Protein AF-A0A2G9TF01-F1 (afdb_monomer)

Sequence (224 aa):
MKLVFNVEVKKAPGRLEHVAKEGDLLYPGSVIARLIDQKDGEKYRPKPFLESFPEWTELPDNEHVIPETKRHGRCFDMCMNVLKGSIPPGADFSMDDLVEELFCYLESTTLPFALFKQALNPMVNRLPEKYCTKIKEIAEVDSMGNFALIKSILDDYFGSLSHTEWEMAKAVCNTVYQICERFENGLLSNTGYVLNSLLDEYKQCERFFEGRVYDDAVALLNEE

Solvent-accessible surface area (backbone atoms only — not comparable to full-atom values): 13739 Å² total; per-residue (Å²): 134,99,73,91,78,85,83,83,73,81,96,63,81,55,48,82,42,78,68,51,59,92,89,62,89,82,55,94,89,60,68,54,55,47,75,41,81,50,92,64,58,72,83,73,56,81,76,82,84,83,74,76,60,63,85,75,68,54,70,60,89,64,70,74,75,72,52,67,58,58,52,48,49,51,52,53,49,49,57,50,31,47,69,71,70,55,69,70,88,89,60,93,73,57,66,67,59,53,51,52,53,48,50,57,50,50,70,38,83,59,47,64,59,50,47,46,54,63,44,40,64,79,33,48,84,74,46,62,65,82,57,30,53,54,49,50,63,52,64,71,55,94,52,63,69,42,29,46,54,49,42,53,54,50,50,55,52,55,72,73,46,53,79,76,53,37,57,56,50,42,72,59,40,43,68,45,49,53,51,20,62,37,32,48,76,32,58,66,40,36,44,50,51,52,52,48,53,54,51,48,53,46,49,62,60,49,59,58,53,61,96,52,59,66,70,63,36,55,53,53,67,74,74,112

Mean predicted aligned error: 10.66 Å

InterPro domains:
  IPR013537 Acetyl-CoA carboxylase, central domain [PF08326] (46-223)
  IPR049076 Acetyl-CoA carboxylase [PTHR45728] (1-223)

Foldseek 3Di:
DPDDDDDDDDPADFDKAADDDPPDDDDVPDDGIDGPDRPCVVVPDDDDDPDDDPVVVCPPPVPPDPDLQVQLVVLLVVLLCVLVVNDPPPDPDDPVVSVVSNVVSLPDLCNLLSQLVVLCVQQLVVDDPVLSVVLVVLSVDSDLCSLVVNLVSLVVVLVPDDPVVNVVNCVSCVSNNVSSQQSVVHSVSVVVVSVVVSVVSNCVVCVLVPPDDPVVSVVVVVVD

Organism: Teladorsagia circumcincta (NCBI:txid45464)

Radius of gyration: 29.71 Å; Cα contacts (8 Å, |Δ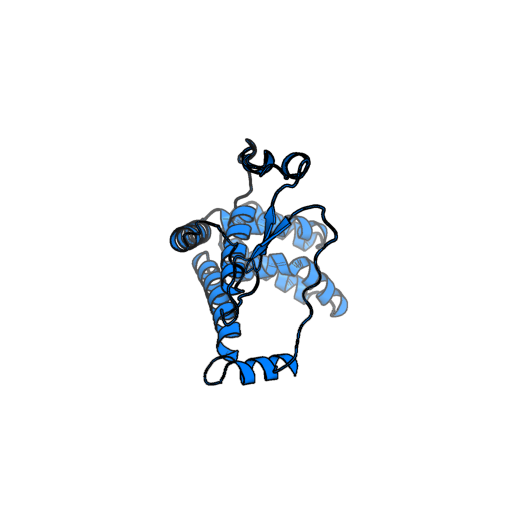i|>4): 111; chains: 1; bounding box: 69×42×78 Å

Nearest PDB structures (foldseek):
  5i6e-assembly1_A  TM=8.477E-01  e=9.835E-05  Saccharomyces cerevisiae S288C
  5csk-assembly1_A  TM=8.932E-01  e=1.990E-03  Saccharomyces cerevisiae S288C
  1k05-assembly2_B  TM=2.276E-01  e=7.360E-01  Homo sapiens
  1k05-assembly1_A  TM=2.057E-01  e=9.993E-01  Homo sapiens

Secondary structure (DSSP, 8-state):
-------PPP---SEEEE-SPTTPPPPTT---EEEE--TTGGGGPPPP--SPPHHHHS--GGGTT--HHHHHHHHHHHHHHHHTT---TT----HHHHHHHHHHHHT-SSHHHHHHHHHHHHHHTTS-HHHHHHHHHHHTS--THHHHHHHHHHHHHHHTS-HHHHHHHHHHHHHHHHHHHHHTT-HHHHHHHHHHHHHHHHHHHHTTTTTS-HHHHHHHHTT-

pLDDT: mean 84.18, std 9.71, range [47.66, 95.5]

Structure (mmCIF, N/CA/C/O backbone):
data_AF-A0A2G9TF01-F1
#
_entry.id   AF-A0A2G9TF01-F1
#
loop_
_atom_site.group_PDB
_atom_site.id
_atom_site.type_symbol
_atom_site.label_atom_id
_atom_site.label_alt_id
_atom_site.label_comp_id
_atom_site.label_asym_id
_atom_site.label_entity_id
_atom_site.label_seq_id
_atom_site.pdbx_PDB_ins_code
_atom_site.Cartn_x
_atom_site.Cartn_y
_atom_site.Cartn_z
_atom_site.occupancy
_atom_site.B_iso_or_equiv
_atom_site.auth_seq_id
_atom_site.auth_comp_id
_atom_site.auth_asym_id
_atom_site.auth_atom_id
_atom_site.pdbx_PDB_model_num
ATOM 1 N N . MET A 1 1 ? 8.348 0.184 -42.306 1.00 59.28 1 MET A N 1
ATOM 2 C CA . MET A 1 1 ? 8.148 1.302 -43.257 1.00 59.28 1 MET A CA 1
ATOM 3 C C . MET A 1 1 ? 9.287 1.299 -44.270 1.00 59.28 1 MET A C 1
ATOM 5 O O . MET A 1 1 ? 10.423 1.155 -43.846 1.00 59.28 1 MET A O 1
ATOM 9 N N . LYS A 1 2 ? 9.012 1.415 -45.576 1.00 85.19 2 LYS A N 1
ATOM 10 C CA . LYS A 1 2 ? 10.037 1.501 -46.640 1.00 85.19 2 LYS A CA 1
ATOM 11 C C . LYS A 1 2 ? 10.156 2.949 -47.127 1.00 85.19 2 LYS A C 1
ATOM 13 O O . LYS A 1 2 ? 9.800 3.257 -48.258 1.00 85.19 2 LYS A O 1
ATOM 18 N N . LEU A 1 3 ? 10.540 3.841 -46.221 1.00 88.88 3 LEU A N 1
ATOM 19 C CA . LEU A 1 3 ? 10.628 5.280 -46.464 1.00 88.88 3 LEU A CA 1
ATOM 20 C C . LEU A 1 3 ? 12.080 5.730 -46.330 1.00 88.88 3 LEU A C 1
ATOM 22 O O . LEU A 1 3 ? 12.842 5.151 -45.557 1.00 88.88 3 LEU A O 1
ATOM 26 N N . VAL A 1 4 ? 12.444 6.763 -47.084 1.00 86.94 4 VAL A N 1
ATOM 27 C CA . VAL A 1 4 ? 13.750 7.412 -46.968 1.00 86.94 4 VAL A CA 1
ATOM 28 C C . VAL A 1 4 ? 13.655 8.475 -45.879 1.00 86.94 4 VAL A C 1
ATOM 30 O O . VAL A 1 4 ? 12.782 9.339 -45.936 1.00 86.94 4 VAL A O 1
ATOM 33 N N . PHE A 1 5 ? 14.549 8.405 -44.896 1.00 85.38 5 PHE A N 1
ATOM 34 C CA . PHE A 1 5 ? 14.673 9.406 -43.841 1.00 85.38 5 PHE A CA 1
ATOM 35 C C . PHE A 1 5 ? 15.921 10.249 -44.083 1.00 85.38 5 PHE A C 1
ATOM 37 O O . PHE A 1 5 ? 17.025 9.717 -44.192 1.00 85.38 5 PHE A O 1
ATOM 44 N N . ASN A 1 6 ? 15.747 11.567 -44.134 1.00 85.06 6 ASN A N 1
ATOM 45 C CA . ASN A 1 6 ? 16.869 12.493 -44.188 1.00 85.06 6 ASN A CA 1
ATOM 46 C C . ASN A 1 6 ? 17.394 12.713 -42.767 1.00 85.06 6 ASN A C 1
ATOM 48 O O . ASN A 1 6 ? 16.663 13.185 -41.899 1.00 85.06 6 ASN A O 1
ATOM 52 N N . VAL A 1 7 ? 18.658 12.368 -42.528 1.00 82.25 7 VAL A N 1
ATOM 53 C CA . VAL A 1 7 ? 19.318 12.617 -41.242 1.00 82.25 7 VAL A CA 1
ATOM 54 C C . VAL A 1 7 ? 19.822 14.057 -41.230 1.00 82.25 7 VAL A C 1
ATOM 56 O O . VAL A 1 7 ? 20.787 14.396 -41.915 1.00 82.25 7 VAL A O 1
ATOM 59 N N . GLU A 1 8 ? 19.161 14.919 -40.462 1.00 80.81 8 GLU A N 1
ATOM 60 C CA . GLU A 1 8 ? 19.600 16.300 -40.280 1.00 80.81 8 GLU A CA 1
ATOM 61 C C . GLU A 1 8 ? 20.783 16.371 -39.311 1.00 80.81 8 GLU A C 1
ATOM 63 O O . GLU A 1 8 ? 20.740 15.870 -38.187 1.00 80.81 8 GLU A O 1
ATOM 68 N N . VAL A 1 9 ? 21.854 17.035 -39.738 1.00 75.00 9 VAL A N 1
ATOM 69 C CA . VAL A 1 9 ? 23.024 17.287 -38.896 1.00 75.00 9 VAL A CA 1
ATOM 70 C C . VAL A 1 9 ? 22.869 18.667 -38.265 1.00 75.00 9 VAL A C 1
ATOM 72 O O . VAL A 1 9 ? 22.694 19.665 -38.970 1.00 75.00 9 VAL A O 1
ATOM 75 N N . LYS A 1 10 ? 22.966 18.759 -36.931 1.00 70.75 10 LYS A N 1
ATOM 76 C CA . LYS A 1 10 ? 23.102 20.062 -36.260 1.00 70.75 10 LYS A CA 1
ATOM 77 C C . LYS A 1 10 ? 24.337 20.756 -36.832 1.00 70.75 10 LYS A C 1
ATOM 79 O O . LYS A 1 10 ? 25.417 20.176 -36.806 1.00 70.75 10 LYS A O 1
ATOM 84 N N . LYS A 1 11 ? 24.176 21.976 -37.358 1.00 64.38 11 LYS A N 1
ATOM 85 C CA . LYS A 1 11 ? 25.259 22.756 -37.979 1.00 64.38 11 LYS A CA 1
ATOM 86 C C . LYS A 1 11 ? 26.380 23.006 -36.964 1.00 64.38 11 LYS A C 1
ATOM 88 O O . LYS A 1 11 ? 26.342 23.980 -36.221 1.00 64.38 11 LYS A O 1
ATOM 93 N N . ALA A 1 12 ? 27.360 22.113 -36.939 1.00 68.94 12 ALA A N 1
ATOM 94 C CA . ALA A 1 12 ? 28.550 22.194 -36.113 1.00 68.94 12 ALA A CA 1
ATOM 95 C C . ALA A 1 12 ? 29.779 22.162 -37.035 1.00 68.94 12 ALA A C 1
ATOM 97 O O . ALA A 1 12 ? 29.803 21.368 -37.979 1.00 68.94 12 ALA A O 1
ATOM 98 N N . PRO A 1 13 ? 30.783 23.026 -36.810 1.00 72.12 13 PRO A N 1
ATOM 99 C CA . PRO A 1 13 ? 32.005 23.013 -37.605 1.00 72.12 13 PRO A CA 1
ATOM 100 C C . PRO A 1 13 ? 32.771 21.705 -37.363 1.00 72.12 13 PRO A C 1
ATOM 102 O O . PRO A 1 13 ? 32.871 21.251 -36.225 1.00 72.12 13 PRO A O 1
ATOM 105 N N . GLY A 1 14 ? 33.310 21.095 -38.418 1.00 75.88 14 GLY A N 1
ATOM 106 C CA . GLY A 1 14 ? 34.120 19.878 -38.319 1.00 75.88 14 GLY A CA 1
ATOM 107 C C . GLY A 1 14 ? 34.099 19.043 -39.598 1.00 75.88 14 GLY A C 1
ATOM 108 O O . GLY A 1 14 ? 33.298 19.289 -40.502 1.00 75.88 14 GLY A O 1
ATOM 109 N N . ARG A 1 15 ? 34.989 18.050 -39.672 1.00 82.19 15 ARG A N 1
ATOM 110 C CA . ARG A 1 15 ? 35.013 17.050 -40.747 1.00 82.19 15 ARG A CA 1
ATOM 111 C C . ARG A 1 15 ? 34.208 15.828 -40.323 1.00 82.19 15 ARG A C 1
ATOM 113 O O . ARG A 1 15 ? 34.388 15.338 -39.215 1.00 82.19 15 ARG A O 1
ATOM 120 N N . LEU A 1 16 ? 33.347 15.316 -41.194 1.00 84.62 16 LEU A N 1
ATOM 121 C CA . LEU A 1 16 ? 32.564 14.116 -40.909 1.00 84.62 16 LEU A CA 1
ATOM 122 C C . LEU A 1 16 ? 33.395 12.847 -41.182 1.00 84.62 16 LEU A C 1
ATOM 124 O O . LEU A 1 16 ? 33.970 12.701 -42.259 1.00 84.62 16 LEU A O 1
ATOM 128 N N . GLU A 1 17 ? 33.458 11.939 -40.213 1.00 88.00 17 GLU A N 1
ATOM 129 C CA . GLU A 1 17 ? 34.004 10.586 -40.335 1.00 88.00 17 GLU A CA 1
ATOM 130 C C . GLU A 1 17 ? 32.866 9.577 -40.202 1.00 88.00 17 GLU A C 1
ATOM 132 O O . GLU A 1 17 ? 32.168 9.536 -39.189 1.00 88.00 17 GLU A O 1
ATOM 137 N N . HIS A 1 18 ? 32.667 8.764 -41.234 1.00 86.12 18 HIS A N 1
ATOM 138 C CA . HIS A 1 18 ? 31.636 7.734 -41.232 1.00 86.12 18 HIS A CA 1
ATOM 139 C C . HIS A 1 18 ? 32.052 6.569 -40.330 1.00 86.12 18 HIS A C 1
ATOM 141 O O . HIS A 1 18 ? 33.144 6.024 -40.480 1.00 86.12 18 HIS A O 1
ATOM 147 N N . VAL A 1 19 ? 31.169 6.197 -39.401 1.00 88.00 19 VAL A N 1
ATOM 148 C CA . VAL A 1 19 ? 31.385 5.098 -38.446 1.00 88.00 19 VAL A CA 1
ATOM 149 C C . VAL A 1 19 ? 30.543 3.883 -38.835 1.00 88.00 19 VAL A C 1
ATOM 151 O O . VAL A 1 19 ? 31.050 2.764 -38.825 1.00 88.00 19 VAL A O 1
ATOM 154 N N . ALA A 1 20 ? 29.286 4.101 -39.225 1.00 89.31 20 ALA A N 1
ATOM 155 C CA . ALA A 1 20 ? 28.425 3.067 -39.791 1.00 89.31 20 ALA A CA 1
ATOM 156 C C . ALA A 1 20 ? 28.666 2.934 -41.302 1.00 89.31 20 ALA A C 1
ATOM 158 O O . ALA A 1 20 ? 28.839 3.942 -41.998 1.00 89.31 20 ALA A O 1
ATOM 159 N N . LYS A 1 21 ? 28.662 1.698 -41.813 1.00 89.19 21 LYS A N 1
ATOM 160 C CA . LYS A 1 21 ? 28.797 1.423 -43.246 1.00 89.19 21 LYS A CA 1
ATOM 161 C C . LYS A 1 21 ? 27.430 1.363 -43.915 1.00 89.19 21 LYS A C 1
ATOM 163 O O . LYS A 1 21 ? 26.404 1.095 -43.294 1.00 89.19 21 LYS A O 1
ATOM 168 N N . GLU A 1 22 ? 27.424 1.610 -45.218 1.00 89.06 22 GLU A N 1
ATOM 169 C CA . GLU A 1 22 ? 26.224 1.445 -46.031 1.00 89.06 22 GLU A CA 1
ATOM 170 C C . GLU A 1 22 ? 25.758 -0.017 -45.985 1.00 89.06 22 GLU A C 1
ATOM 172 O O . GLU A 1 22 ? 26.539 -0.935 -46.228 1.00 89.06 22 GLU A O 1
ATOM 177 N N . GLY A 1 23 ? 24.481 -0.227 -45.662 1.00 87.44 23 GLY A N 1
ATOM 178 C CA . GLY A 1 23 ? 23.897 -1.559 -45.487 1.00 87.44 23 GLY A CA 1
ATOM 179 C C . GLY A 1 23 ? 23.907 -2.085 -44.048 1.00 87.44 23 GLY A C 1
ATOM 180 O O . GLY A 1 23 ? 23.252 -3.096 -43.795 1.00 87.44 23 GLY A O 1
ATOM 181 N N . ASP A 1 24 ? 24.566 -1.401 -43.106 1.00 89.25 24 ASP A N 1
ATOM 182 C CA . ASP A 1 24 ? 24.509 -1.771 -41.690 1.00 89.25 24 ASP A CA 1
ATOM 183 C C . ASP A 1 24 ? 23.117 -1.505 -41.093 1.00 89.25 24 ASP A C 1
ATOM 185 O O . ASP A 1 24 ? 22.434 -0.527 -41.417 1.00 89.25 24 ASP A O 1
ATOM 189 N N . LEU A 1 25 ? 22.702 -2.378 -40.173 1.00 89.81 25 LEU A N 1
ATOM 190 C CA . LEU A 1 25 ? 21.489 -2.184 -39.384 1.00 89.81 25 LEU A CA 1
ATOM 191 C C . LEU A 1 25 ? 21.715 -1.074 -38.349 1.00 89.81 25 LEU A C 1
ATOM 193 O O . LEU A 1 25 ? 22.669 -1.122 -37.573 1.00 89.81 25 LEU A O 1
ATOM 197 N N . LEU A 1 26 ? 20.813 -0.093 -38.316 1.00 89.94 26 LEU A N 1
ATOM 198 C CA . LEU A 1 26 ? 20.847 1.013 -37.359 1.00 89.94 26 LEU A CA 1
ATOM 199 C C . LEU A 1 26 ? 19.842 0.776 -36.228 1.00 89.94 26 LEU A C 1
ATOM 201 O O . LEU A 1 26 ? 18.663 0.529 -36.480 1.00 89.94 26 LEU A O 1
ATOM 205 N N . TYR A 1 27 ? 20.301 0.915 -34.984 1.00 90.75 27 TYR A N 1
ATOM 206 C CA . TYR A 1 27 ? 19.465 0.881 -33.779 1.00 90.75 27 TYR A CA 1
ATOM 207 C C . TYR A 1 27 ? 19.246 2.295 -33.219 1.00 90.75 27 TYR A C 1
ATOM 209 O O . TYR A 1 27 ? 20.083 3.175 -33.455 1.00 90.75 27 TYR A O 1
ATOM 217 N N . PRO A 1 28 ? 18.182 2.538 -32.432 1.00 90.69 28 PRO A N 1
ATOM 218 C CA . PRO A 1 28 ? 18.015 3.795 -31.705 1.00 90.69 28 PRO A CA 1
ATOM 219 C C . PRO A 1 28 ? 19.278 4.150 -30.900 1.00 90.69 28 PRO A C 1
ATOM 221 O O . PRO A 1 28 ? 19.790 3.326 -30.150 1.00 90.69 28 PRO A O 1
ATOM 224 N N . GLY A 1 29 ? 19.813 5.360 -31.095 1.00 87.75 29 GLY A N 1
ATOM 225 C CA . GLY A 1 29 ? 21.057 5.814 -30.452 1.00 87.75 29 GLY A CA 1
ATOM 226 C C . GLY A 1 29 ? 22.359 5.398 -31.152 1.00 87.75 29 GLY A C 1
ATOM 227 O O . GLY A 1 29 ? 23.437 5.771 -30.691 1.00 87.75 29 GLY A O 1
ATOM 228 N N . SER A 1 30 ? 22.291 4.672 -32.274 1.00 89.38 30 SER A N 1
ATOM 229 C CA . SER A 1 30 ? 23.484 4.31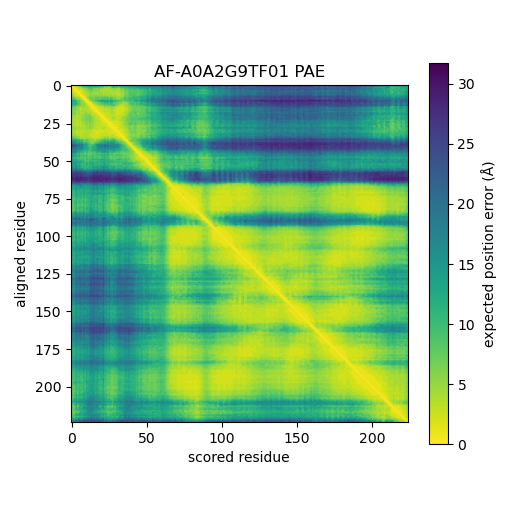5 -33.055 1.00 89.38 30 SER A CA 1
ATOM 230 C C . SER A 1 30 ? 24.170 5.550 -33.637 1.00 89.38 30 SER A C 1
ATOM 232 O O . SER A 1 30 ? 23.526 6.454 -34.173 1.00 89.38 30 SER A O 1
ATOM 234 N N . VAL A 1 31 ? 25.501 5.567 -33.580 1.00 88.94 31 VAL A N 1
ATOM 235 C CA . VAL A 1 31 ? 26.320 6.653 -34.128 1.00 88.94 31 VAL A CA 1
ATOM 236 C C . VAL A 1 31 ? 26.645 6.356 -35.592 1.00 88.94 31 VAL A C 1
ATOM 238 O O . VAL A 1 31 ? 27.450 5.478 -35.884 1.00 88.94 31 VAL A O 1
ATOM 241 N N . ILE A 1 32 ? 26.033 7.104 -36.515 1.00 89.31 32 ILE A N 1
ATOM 242 C CA . ILE A 1 32 ? 26.230 6.935 -37.969 1.00 89.31 32 ILE A CA 1
ATOM 243 C C . ILE A 1 32 ? 27.586 7.498 -38.408 1.00 89.31 32 ILE A C 1
ATOM 245 O O . ILE A 1 32 ? 28.316 6.894 -39.194 1.00 89.31 32 ILE A O 1
ATOM 249 N N . ALA A 1 33 ? 27.935 8.669 -37.886 1.00 87.06 33 ALA A N 1
ATOM 250 C CA . ALA A 1 33 ? 29.171 9.361 -38.192 1.00 87.06 33 ALA A CA 1
ATOM 251 C C . ALA A 1 33 ? 29.592 10.231 -37.006 1.00 87.06 33 ALA A C 1
ATOM 253 O O . ALA A 1 33 ? 28.759 10.659 -36.202 1.00 87.06 33 ALA A O 1
ATOM 254 N N . ARG A 1 34 ? 30.891 10.500 -36.902 1.00 86.12 34 ARG A N 1
ATOM 255 C CA . ARG A 1 34 ? 31.492 11.364 -35.888 1.00 86.12 34 ARG A CA 1
ATOM 256 C C . ARG A 1 34 ? 32.035 12.625 -36.554 1.00 86.12 34 ARG A C 1
ATOM 258 O O . ARG A 1 34 ? 32.537 12.575 -37.670 1.00 86.12 34 ARG A O 1
ATOM 265 N N . LEU A 1 35 ? 31.945 13.763 -35.875 1.00 84.81 35 LEU A N 1
ATOM 266 C CA . LEU A 1 35 ? 32.616 14.992 -36.301 1.00 84.81 35 LEU A CA 1
ATOM 267 C C . LEU A 1 35 ? 34.016 15.053 -35.677 1.00 84.81 35 LEU A C 1
ATOM 269 O O . LEU A 1 35 ? 34.156 14.930 -34.462 1.00 84.81 35 LEU A O 1
ATOM 273 N N . ILE A 1 36 ? 35.034 15.247 -36.511 1.00 79.69 36 ILE A N 1
ATOM 274 C CA . ILE A 1 36 ? 36.448 15.422 -36.149 1.00 79.69 36 ILE A CA 1
ATOM 275 C C . ILE A 1 36 ? 36.833 16.904 -36.331 1.00 79.69 36 ILE A C 1
ATOM 277 O O . ILE A 1 36 ? 36.157 17.644 -37.050 1.00 79.69 36 ILE A O 1
ATOM 281 N N . ASP A 1 37 ? 37.915 17.339 -35.678 1.00 71.19 37 ASP A N 1
ATOM 282 C CA . ASP A 1 37 ? 38.520 18.681 -35.782 1.00 71.19 37 ASP A CA 1
ATOM 283 C C . ASP A 1 37 ? 37.691 19.824 -35.171 1.00 71.19 37 ASP A C 1
ATOM 285 O O . ASP A 1 37 ? 37.767 20.985 -35.585 1.00 71.19 37 ASP A O 1
ATOM 289 N N . GLN A 1 38 ? 36.918 19.521 -34.128 1.00 69.25 38 GLN A N 1
ATOM 290 C CA . GLN A 1 38 ? 36.218 20.534 -33.340 1.00 69.25 38 GLN A CA 1
ATOM 291 C C . GLN A 1 38 ? 37.189 21.264 -32.403 1.00 69.25 38 GLN A C 1
ATOM 293 O O . GLN A 1 38 ? 37.449 20.813 -31.291 1.00 69.25 38 GLN A O 1
ATOM 298 N N . LYS A 1 39 ? 37.694 22.429 -32.831 1.00 63.09 39 LYS A N 1
ATOM 299 C CA . LYS A 1 39 ? 38.645 23.254 -32.053 1.00 63.09 39 LYS A CA 1
ATOM 300 C C . LYS A 1 39 ? 38.118 23.734 -30.687 1.00 63.09 39 LYS A C 1
ATOM 302 O O . LYS A 1 39 ? 38.924 24.054 -29.823 1.00 63.09 39 LYS A O 1
ATOM 307 N N . ASP A 1 40 ? 36.799 23.755 -30.481 1.00 61.91 40 ASP A N 1
ATOM 308 C CA . ASP A 1 40 ? 36.154 24.216 -29.238 1.00 61.91 40 ASP A CA 1
ATOM 309 C C . ASP A 1 40 ? 35.206 23.177 -28.597 1.00 61.91 40 ASP A C 1
ATOM 311 O O . ASP A 1 40 ? 34.498 23.493 -27.641 1.00 61.91 40 ASP A O 1
ATOM 315 N N . GLY A 1 41 ? 35.181 21.930 -29.088 1.00 59.75 41 GLY A N 1
ATOM 316 C CA . GLY A 1 41 ? 34.194 20.922 -28.666 1.00 59.75 41 GLY A CA 1
ATOM 317 C C . GLY A 1 41 ? 34.324 20.474 -27.203 1.00 59.75 41 GLY A C 1
ATOM 318 O O . GLY A 1 41 ? 33.324 20.197 -26.544 1.00 59.75 41 GLY A O 1
ATOM 319 N N . GLU A 1 42 ? 35.544 20.456 -26.659 1.00 60.56 42 GLU A N 1
ATOM 320 C CA . GLU A 1 42 ? 35.793 20.005 -25.282 1.00 60.56 42 GLU A CA 1
ATOM 321 C C . GLU A 1 42 ? 35.397 21.034 -24.215 1.00 60.56 42 GLU A C 1
ATOM 323 O O . GLU A 1 42 ? 35.069 20.648 -23.094 1.00 60.56 42 GLU A O 1
ATOM 328 N N . LYS A 1 43 ? 35.356 22.333 -24.551 1.00 62.16 43 LYS A N 1
ATOM 329 C CA . LYS A 1 43 ? 35.024 23.402 -23.588 1.00 62.16 43 LYS A CA 1
ATOM 330 C C . LYS A 1 43 ? 33.586 23.329 -23.075 1.00 62.16 43 LYS A C 1
ATOM 332 O O . LYS A 1 43 ? 33.312 23.810 -21.981 1.00 62.16 43 LYS A O 1
ATOM 337 N N . TYR A 1 44 ? 32.687 22.732 -23.853 1.00 66.06 44 TYR A N 1
ATOM 338 C CA . TYR A 1 44 ? 31.266 22.609 -23.523 1.00 66.06 44 TYR A CA 1
ATOM 339 C C . TYR A 1 44 ? 30.869 21.194 -23.099 1.00 66.06 44 TYR A C 1
ATOM 341 O O . TYR A 1 44 ? 29.678 20.918 -22.951 1.00 66.06 44 TYR A O 1
ATOM 349 N N . ARG A 1 45 ? 31.832 20.279 -22.911 1.00 73.56 45 ARG A N 1
ATOM 350 C CA . ARG A 1 45 ? 31.502 18.924 -22.475 1.00 73.56 45 ARG A CA 1
ATOM 351 C C . ARG A 1 45 ? 31.008 18.978 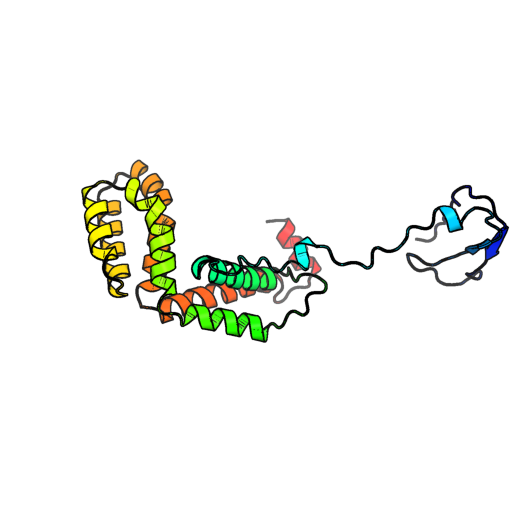-21.024 1.00 73.56 45 ARG A C 1
ATOM 353 O O . ARG A 1 45 ? 31.778 19.384 -20.149 1.00 73.56 45 ARG A O 1
ATOM 360 N N . PRO A 1 46 ? 29.757 18.573 -20.744 1.00 82.38 46 PRO A N 1
ATOM 361 C CA . PRO A 1 46 ? 29.278 18.517 -19.374 1.00 82.38 46 PRO A CA 1
ATOM 362 C C . PRO A 1 46 ? 30.142 17.527 -18.588 1.00 82.38 46 PRO A C 1
ATOM 364 O O . PRO A 1 46 ? 30.460 16.437 -19.074 1.00 82.38 46 PRO A O 1
ATOM 367 N N . LYS A 1 47 ? 30.552 17.925 -17.383 1.00 85.94 47 LYS A N 1
ATOM 368 C CA . LYS A 1 47 ? 31.233 17.026 -16.451 1.00 85.94 47 LYS A CA 1
ATOM 369 C C . LYS A 1 47 ? 30.173 16.146 -15.782 1.00 85.94 47 LYS A C 1
ATOM 371 O O . LYS A 1 47 ? 29.155 16.695 -15.358 1.00 85.94 47 LYS A O 1
ATOM 376 N N . PRO A 1 48 ? 30.370 14.819 -15.703 1.00 86.19 48 PRO A N 1
ATOM 377 C CA . PRO A 1 48 ? 29.444 13.964 -14.978 1.00 86.19 48 PRO A CA 1
ATOM 378 C C . PRO A 1 48 ? 29.460 14.355 -13.499 1.00 86.19 48 PRO A C 1
ATOM 380 O O . PRO A 1 48 ? 30.527 14.571 -12.924 1.00 86.19 48 PRO A O 1
ATOM 383 N N . PHE A 1 49 ? 28.277 14.459 -12.901 1.00 88.75 49 PHE A N 1
ATOM 384 C CA . PHE A 1 49 ? 28.147 14.555 -11.456 1.00 88.75 49 PHE A CA 1
ATOM 385 C C . PHE A 1 49 ? 28.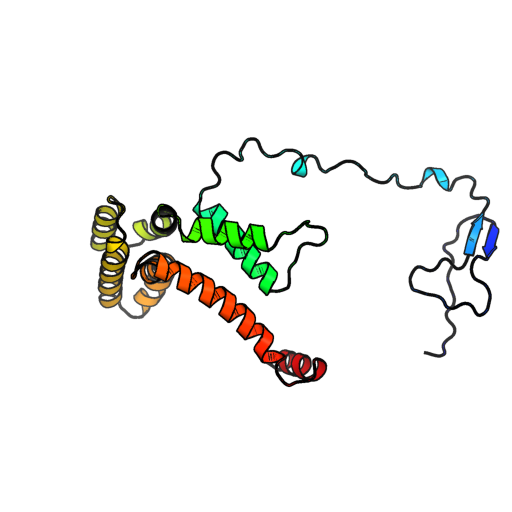386 13.157 -10.883 1.00 88.75 49 PHE A C 1
ATOM 387 O O . PHE A 1 49 ? 27.658 12.224 -11.214 1.00 88.75 49 PHE A O 1
ATOM 394 N N . LEU A 1 50 ? 29.471 13.007 -10.125 1.00 89.00 50 LEU A N 1
ATOM 395 C CA . LEU A 1 50 ? 29.900 11.734 -9.532 1.00 89.00 50 LEU A CA 1
ATOM 396 C C . LEU A 1 50 ? 29.751 11.725 -8.008 1.00 89.00 50 LEU A C 1
ATOM 398 O O . LEU A 1 50 ? 30.043 10.718 -7.372 1.00 89.00 50 LEU A O 1
ATOM 402 N N . GLU A 1 51 ? 29.361 12.855 -7.428 1.00 87.50 51 GLU A N 1
ATOM 403 C CA . GLU A 1 51 ? 29.117 12.977 -5.999 1.00 87.50 51 GLU A CA 1
ATOM 404 C C . GLU A 1 51 ? 27.708 12.463 -5.680 1.00 87.50 51 GLU A C 1
ATOM 406 O O . GLU A 1 51 ? 26.836 12.403 -6.549 1.00 87.50 51 GLU A O 1
ATOM 411 N N . SER A 1 52 ? 27.482 12.065 -4.432 1.00 82.12 52 SER A N 1
ATOM 412 C CA . SER A 1 52 ? 26.135 11.783 -3.943 1.00 82.12 52 SER A CA 1
ATOM 413 C C . SER A 1 52 ? 25.443 13.087 -3.574 1.00 82.12 52 SER A C 1
ATOM 415 O O . SER A 1 52 ? 26.089 14.059 -3.179 1.00 82.12 52 SER A O 1
ATOM 417 N N . PHE A 1 53 ? 24.116 13.102 -3.657 1.00 84.44 53 PHE A N 1
ATOM 418 C CA . PHE A 1 53 ? 23.343 14.189 -3.073 1.00 84.44 53 PHE A CA 1
ATOM 419 C C . PHE A 1 53 ? 23.576 14.210 -1.550 1.00 84.44 53 PHE A C 1
ATOM 421 O O . PHE A 1 53 ? 23.448 13.157 -0.908 1.00 84.44 53 PHE A O 1
ATOM 428 N N . PRO A 1 54 ? 23.958 15.358 -0.955 1.00 81.88 54 PRO A N 1
ATOM 429 C CA . PRO A 1 54 ? 24.187 15.453 0.486 1.00 81.88 54 PRO A CA 1
ATOM 430 C C . PRO A 1 54 ? 22.941 15.042 1.281 1.00 81.88 54 PRO A C 1
ATOM 432 O O . PRO A 1 54 ? 23.068 14.330 2.271 1.00 81.88 54 PRO A O 1
ATOM 435 N N . GLU A 1 55 ? 21.740 15.326 0.768 1.00 78.31 55 GLU A N 1
ATOM 436 C CA . GLU A 1 55 ? 20.452 14.938 1.357 1.00 78.31 55 GLU A CA 1
ATOM 437 C C . GLU A 1 55 ? 20.236 13.415 1.456 1.00 78.31 55 GLU A C 1
ATOM 439 O O . GLU A 1 55 ? 19.318 12.972 2.143 1.00 78.31 55 GLU A O 1
ATOM 444 N N . TRP A 1 56 ? 21.026 12.610 0.736 1.00 70.88 56 TRP A N 1
ATOM 445 C CA . TRP A 1 56 ? 20.949 11.140 0.740 1.00 70.88 56 TRP A CA 1
ATOM 446 C C . TRP A 1 56 ? 22.087 10.484 1.526 1.00 70.88 56 TRP A C 1
ATOM 448 O O . TRP A 1 56 ? 22.036 9.288 1.798 1.00 70.88 56 TRP A O 1
ATOM 458 N N . THR A 1 57 ? 23.128 11.252 1.851 1.00 66.12 57 THR A N 1
ATOM 459 C CA . THR A 1 57 ? 24.316 10.767 2.575 1.00 66.12 57 THR A CA 1
ATOM 460 C C . THR A 1 57 ? 24.287 11.212 4.032 1.00 66.12 57 THR A C 1
ATOM 462 O O . THR A 1 57 ? 24.788 10.510 4.909 1.00 66.12 57 THR A O 1
ATOM 465 N N . GLU A 1 58 ? 23.659 12.356 4.300 1.00 60.25 58 GLU A N 1
ATOM 466 C CA . GLU A 1 58 ? 23.190 12.721 5.626 1.00 60.25 58 GLU A CA 1
ATOM 467 C C . GLU A 1 58 ? 22.074 11.742 6.004 1.00 60.25 58 GLU A C 1
ATOM 469 O O . GLU A 1 58 ? 20.893 12.000 5.785 1.00 60.25 58 GLU A O 1
ATOM 474 N N . LEU A 1 59 ? 22.453 10.588 6.566 1.00 56.66 59 LEU A N 1
ATOM 475 C CA . LEU A 1 59 ? 21.590 9.885 7.508 1.00 56.66 59 LEU A CA 1
ATOM 476 C C . LEU A 1 59 ? 21.169 10.959 8.504 1.00 56.66 59 LEU A C 1
ATOM 478 O O . LEU A 1 59 ? 22.040 11.492 9.199 1.00 56.66 59 LEU A O 1
ATOM 482 N N . PRO A 1 60 ? 19.897 11.380 8.535 1.00 55.09 60 PRO A N 1
ATOM 483 C CA . PRO A 1 60 ? 19.519 12.363 9.515 1.00 55.09 60 PRO A CA 1
ATOM 484 C C . PRO A 1 60 ? 19.820 11.719 10.868 1.00 55.09 60 PRO A C 1
ATOM 486 O O . PRO A 1 60 ? 19.195 10.725 11.226 1.00 55.09 60 PRO A O 1
ATOM 489 N N . ASP A 1 61 ? 20.717 12.318 11.652 1.00 47.66 61 ASP A N 1
ATOM 490 C CA . ASP A 1 61 ? 20.940 11.989 13.071 1.00 47.66 61 ASP A CA 1
ATOM 491 C C . ASP A 1 61 ? 19.623 12.065 13.901 1.00 47.66 61 ASP A C 1
ATOM 493 O O . ASP A 1 61 ? 19.576 11.723 15.081 1.00 47.66 61 ASP A O 1
ATOM 497 N N . ASN A 1 62 ? 18.512 12.467 13.264 1.00 48.09 62 ASN A N 1
ATOM 498 C CA . ASN A 1 62 ? 17.118 12.345 13.691 1.00 48.09 62 ASN A CA 1
ATOM 499 C C . ASN A 1 62 ? 16.436 10.995 13.351 1.00 48.09 62 ASN A C 1
ATOM 501 O O . ASN A 1 62 ? 15.209 10.901 13.427 1.00 48.09 62 ASN A O 1
ATOM 505 N N . GLU A 1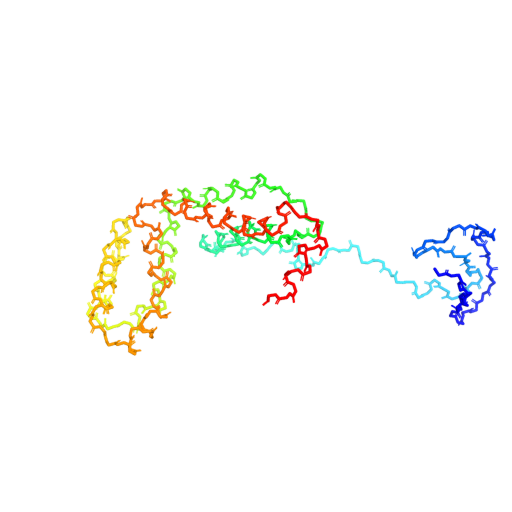 63 ? 17.162 9.925 13.008 1.00 49.62 63 GLU A N 1
ATOM 506 C CA . GLU A 1 63 ? 16.599 8.557 13.011 1.00 49.62 63 GLU A CA 1
ATOM 507 C C . GLU A 1 63 ? 16.087 8.133 14.400 1.00 49.62 63 GLU A C 1
ATOM 509 O O . GLU A 1 63 ? 15.261 7.217 14.536 1.00 49.62 63 GLU A O 1
ATOM 514 N N . HIS A 1 64 ? 16.484 8.870 15.438 1.00 51.53 64 HIS A N 1
ATOM 515 C CA . HIS A 1 64 ? 15.810 8.849 16.718 1.00 51.53 64 HIS A CA 1
ATOM 516 C C . HIS A 1 64 ? 14.385 9.425 16.602 1.00 51.53 64 HIS A C 1
ATOM 518 O O . HIS A 1 64 ? 14.146 10.630 16.596 1.00 51.53 64 HIS A O 1
ATOM 524 N N . VAL A 1 65 ? 13.435 8.484 16.636 1.00 61.88 65 VAL A N 1
ATOM 525 C CA . VAL A 1 65 ? 11.991 8.627 16.892 1.00 61.88 65 VAL A CA 1
ATOM 526 C C . VAL A 1 65 ? 11.094 8.840 15.662 1.00 61.88 65 VAL A C 1
ATOM 528 O O . VAL A 1 65 ? 10.133 9.606 15.697 1.00 61.88 65 VAL A O 1
ATOM 531 N N . ILE A 1 66 ? 11.298 8.077 14.581 1.00 71.19 66 ILE A N 1
ATOM 532 C CA . ILE A 1 66 ? 10.150 7.744 13.714 1.00 71.19 66 ILE A CA 1
ATOM 533 C C . ILE A 1 66 ? 9.246 6.791 14.516 1.00 71.19 66 ILE A C 1
ATOM 535 O O . ILE A 1 66 ? 9.723 5.718 14.889 1.00 71.19 66 ILE A O 1
ATOM 539 N N . PRO A 1 67 ? 7.972 7.142 14.790 1.00 82.06 67 PRO A N 1
ATOM 540 C CA . PRO A 1 67 ? 7.063 6.269 15.524 1.00 82.06 67 PRO A CA 1
ATOM 541 C C . PRO A 1 67 ? 6.907 4.914 14.834 1.00 82.06 67 PRO A C 1
ATOM 543 O O . PRO A 1 67 ? 6.840 4.854 13.604 1.00 82.06 67 PRO A O 1
ATOM 546 N N . GLU A 1 68 ? 6.778 3.851 15.626 1.00 86.25 68 GLU A N 1
ATOM 547 C CA . GLU A 1 68 ? 6.552 2.478 15.151 1.00 86.25 68 GLU A CA 1
ATOM 548 C C . GLU A 1 68 ? 5.399 2.407 14.133 1.00 86.25 68 GLU A C 1
ATOM 550 O O . GLU A 1 68 ? 5.520 1.765 13.095 1.00 86.25 68 GLU A O 1
ATOM 555 N N . THR A 1 69 ? 4.335 3.189 14.344 1.00 87.56 69 THR A N 1
ATOM 556 C CA . THR A 1 69 ? 3.190 3.281 13.425 1.00 87.56 69 THR A CA 1
ATOM 557 C C . THR A 1 69 ? 3.557 3.774 12.027 1.00 87.56 69 THR A C 1
ATOM 559 O O . THR A 1 69 ? 3.025 3.275 11.036 1.00 87.56 69 THR A O 1
ATOM 562 N N . LYS A 1 70 ? 4.477 4.743 11.922 1.00 89.06 70 LYS A N 1
ATOM 563 C CA . LYS A 1 70 ? 4.953 5.260 10.633 1.00 89.06 70 LYS A CA 1
ATOM 564 C C . LYS A 1 70 ? 5.896 4.276 9.954 1.00 89.06 70 LYS A C 1
ATOM 566 O O . LYS A 1 70 ? 5.881 4.205 8.730 1.00 89.06 70 LYS A O 1
ATOM 571 N N . ARG A 1 71 ? 6.711 3.547 10.723 1.00 88.38 71 ARG A N 1
ATOM 572 C CA . ARG A 1 71 ? 7.608 2.520 10.174 1.00 88.38 71 ARG A CA 1
ATOM 573 C C . ARG A 1 71 ? 6.810 1.350 9.603 1.00 88.38 71 ARG A C 1
ATOM 575 O O . ARG A 1 71 ? 6.959 1.054 8.424 1.00 88.38 71 ARG A O 1
ATOM 582 N N . HIS A 1 72 ? 5.862 0.819 10.378 1.00 90.69 72 HIS A N 1
ATOM 583 C CA . HIS A 1 72 ? 4.905 -0.183 9.905 1.00 90.69 72 HIS A CA 1
ATOM 584 C C . HIS A 1 72 ? 4.143 0.298 8.661 1.00 90.69 72 HIS A C 1
ATOM 586 O O . HIS A 1 72 ? 4.049 -0.434 7.682 1.00 90.69 72 HIS A O 1
ATOM 592 N N . GLY A 1 73 ? 3.641 1.542 8.667 1.00 90.62 73 GLY A N 1
ATOM 593 C CA . GLY A 1 73 ? 2.950 2.119 7.509 1.00 90.62 73 GLY A CA 1
ATOM 594 C C . GLY A 1 73 ? 3.817 2.133 6.248 1.00 90.62 73 GLY A C 1
ATOM 595 O O . GLY A 1 73 ? 3.382 1.650 5.213 1.00 90.62 73 GLY A O 1
ATOM 596 N N . ARG A 1 74 ? 5.071 2.594 6.350 1.00 90.25 74 ARG A N 1
ATOM 597 C CA . ARG A 1 74 ? 6.019 2.587 5.221 1.00 90.25 74 ARG A CA 1
ATOM 598 C C . ARG A 1 74 ? 6.322 1.180 4.714 1.00 90.25 74 ARG A C 1
ATOM 600 O O . ARG A 1 74 ? 6.358 0.986 3.506 1.00 90.25 74 ARG A O 1
ATOM 607 N N . CYS A 1 75 ? 6.544 0.230 5.621 1.00 91.06 75 CYS A N 1
ATOM 608 C CA . CYS A 1 75 ? 6.804 -1.166 5.273 1.00 91.06 75 CYS A CA 1
ATOM 609 C C . CYS A 1 75 ? 5.608 -1.765 4.512 1.00 91.06 75 CYS A C 1
ATOM 611 O O . CYS A 1 75 ? 5.765 -2.267 3.401 1.00 91.06 75 CYS A O 1
ATOM 613 N N . PHE A 1 76 ? 4.390 -1.602 5.041 1.00 92.69 76 PHE A N 1
ATOM 614 C CA . PHE A 1 76 ? 3.168 -2.064 4.381 1.00 92.69 76 PHE A CA 1
ATOM 615 C C . PHE A 1 76 ? 2.929 -1.381 3.024 1.00 92.69 76 PHE A C 1
ATOM 617 O O . PHE A 1 76 ? 2.605 -2.055 2.046 1.00 92.69 76 PHE A O 1
ATOM 624 N N . ASP A 1 77 ? 3.132 -0.063 2.939 1.00 91.81 77 ASP A N 1
ATOM 625 C CA . ASP A 1 77 ? 3.018 0.686 1.684 1.00 91.81 77 ASP A CA 1
ATOM 626 C C . ASP A 1 77 ? 4.033 0.189 0.648 1.00 91.81 77 ASP A C 1
ATOM 628 O O . ASP A 1 77 ? 3.709 0.085 -0.533 1.00 91.81 77 ASP A O 1
ATOM 632 N N . MET A 1 78 ? 5.248 -0.167 1.076 1.00 89.62 78 MET A N 1
ATOM 633 C CA . MET A 1 78 ? 6.265 -0.734 0.195 1.00 89.62 78 MET A CA 1
ATOM 634 C C . MET A 1 78 ? 5.836 -2.103 -0.347 1.00 89.62 78 MET A C 1
ATOM 636 O O . MET A 1 78 ? 5.899 -2.311 -1.558 1.00 89.62 78 MET A O 1
ATOM 640 N N . CYS A 1 79 ? 5.317 -2.994 0.505 1.00 91.56 79 CYS A N 1
ATOM 641 C CA . CYS A 1 79 ? 4.735 -4.271 0.070 1.00 91.56 79 CYS A CA 1
ATOM 642 C C . CYS A 1 79 ? 3.620 -4.057 -0.965 1.00 91.56 79 CYS A C 1
ATOM 644 O O . CYS A 1 79 ? 3.578 -4.724 -1.998 1.00 91.56 79 CYS A O 1
ATOM 646 N N . MET A 1 80 ? 2.738 -3.087 -0.719 1.00 92.88 80 MET A N 1
ATOM 647 C CA . MET A 1 80 ? 1.639 -2.755 -1.623 1.00 92.88 80 MET A CA 1
ATOM 648 C C . MET A 1 80 ? 2.136 -2.176 -2.957 1.00 92.88 80 MET A C 1
ATOM 650 O O . MET A 1 80 ? 1.626 -2.526 -4.017 1.00 92.88 80 MET A O 1
ATOM 654 N N . ASN A 1 81 ? 3.150 -1.310 -2.928 1.00 90.94 81 ASN A N 1
ATOM 655 C CA . ASN A 1 81 ? 3.744 -0.729 -4.132 1.00 90.94 81 ASN A CA 1
ATOM 656 C C . ASN A 1 81 ? 4.396 -1.796 -5.012 1.00 90.94 81 ASN A C 1
ATOM 658 O O . ASN A 1 81 ? 4.229 -1.759 -6.231 1.00 90.94 81 ASN A O 1
ATOM 662 N N . VAL A 1 82 ? 5.070 -2.771 -4.398 1.00 90.12 82 VAL A N 1
ATOM 663 C CA . VAL A 1 82 ? 5.628 -3.931 -5.102 1.00 90.12 82 VAL A CA 1
ATOM 664 C C . VAL A 1 82 ? 4.524 -4.706 -5.819 1.00 90.12 82 VAL A C 1
ATOM 666 O O . VAL A 1 82 ? 4.652 -4.971 -7.013 1.00 90.12 82 VAL A O 1
ATOM 669 N N . LEU A 1 83 ? 3.416 -5.007 -5.133 1.00 90.69 83 LEU A N 1
ATOM 670 C CA . LEU A 1 83 ? 2.273 -5.707 -5.733 1.00 90.69 83 LEU A CA 1
ATOM 671 C C . LEU A 1 83 ? 1.610 -4.904 -6.861 1.00 90.69 83 LEU A C 1
ATOM 673 O O . LEU A 1 83 ? 1.147 -5.480 -7.840 1.00 90.69 83 LEU A O 1
ATOM 677 N N . LYS A 1 84 ? 1.641 -3.572 -6.772 1.00 89.69 84 LYS A N 1
ATOM 678 C CA . LYS A 1 84 ? 1.184 -2.651 -7.825 1.00 89.69 84 LYS A CA 1
ATOM 679 C C . LYS A 1 84 ? 2.185 -2.471 -8.974 1.00 89.69 84 LYS A C 1
ATOM 681 O O . LYS A 1 84 ? 1.962 -1.642 -9.853 1.00 89.69 84 LYS A O 1
ATOM 686 N N . GLY A 1 85 ? 3.302 -3.201 -8.971 1.00 86.12 85 GLY A N 1
ATOM 687 C CA . GLY A 1 85 ? 4.324 -3.147 -10.021 1.00 86.12 85 GLY A CA 1
ATOM 688 C C . GLY A 1 85 ? 5.286 -1.958 -9.920 1.00 86.12 85 GLY A C 1
ATOM 689 O O . GLY A 1 85 ? 6.049 -1.703 -10.850 1.00 86.12 85 GLY A O 1
ATOM 690 N N . SER A 1 86 ? 5.277 -1.224 -8.805 1.00 86.50 86 SER A N 1
ATOM 691 C CA . SER A 1 86 ? 6.203 -0.118 -8.546 1.00 86.50 86 SER A CA 1
ATOM 692 C C . SER A 1 86 ? 7.418 -0.614 -7.764 1.00 86.50 86 SER A C 1
ATOM 694 O O . SER A 1 86 ? 7.425 -0.610 -6.535 1.00 86.50 86 SER A O 1
ATOM 696 N N . ILE A 1 87 ? 8.467 -1.013 -8.487 1.00 78.75 87 ILE A N 1
ATOM 697 C CA . ILE A 1 87 ? 9.779 -1.328 -7.908 1.00 78.75 87 ILE A CA 1
ATOM 698 C C . ILE A 1 87 ? 10.733 -0.173 -8.244 1.00 78.75 87 ILE A C 1
ATOM 700 O O . ILE A 1 87 ? 10.910 0.128 -9.429 1.00 78.75 87 ILE A O 1
ATOM 704 N N . PRO A 1 88 ? 11.349 0.499 -7.252 1.00 71.06 88 PRO A N 1
ATOM 705 C CA . PRO A 1 88 ? 12.297 1.572 -7.521 1.00 71.06 88 PRO A CA 1
ATOM 706 C C . PRO A 1 88 ? 13.473 1.059 -8.372 1.00 71.06 88 PRO A C 1
ATOM 708 O O . PRO A 1 88 ? 14.146 0.105 -7.969 1.00 71.06 88 PRO A O 1
ATOM 711 N N . PRO A 1 89 ? 13.751 1.656 -9.545 1.00 62.94 89 PRO A N 1
ATOM 712 C CA . PRO A 1 89 ? 14.855 1.216 -10.388 1.00 62.94 89 PRO A CA 1
ATOM 713 C C . PRO A 1 89 ? 16.195 1.453 -9.680 1.00 62.94 89 PRO A C 1
ATOM 715 O O . PRO A 1 89 ? 16.490 2.571 -9.264 1.00 62.94 89 PRO A O 1
ATOM 718 N N . GLY A 1 90 ? 17.016 0.403 -9.574 1.00 60.91 90 GLY A N 1
ATOM 719 C CA . GLY A 1 90 ? 18.354 0.473 -8.974 1.00 60.91 90 GLY A CA 1
ATOM 720 C C . GLY A 1 90 ? 18.407 0.329 -7.450 1.00 60.91 90 GLY A C 1
ATOM 721 O O . GLY A 1 90 ? 19.475 0.527 -6.881 1.00 60.91 90 GLY A O 1
ATOM 722 N N . ALA A 1 91 ? 17.297 -0.012 -6.788 1.00 62.62 91 ALA A N 1
ATOM 723 C CA . ALA A 1 91 ? 17.340 -0.432 -5.391 1.00 62.62 91 ALA A CA 1
ATOM 724 C C . ALA A 1 91 ? 17.863 -1.876 -5.293 1.00 62.62 91 ALA A C 1
ATOM 726 O O . ALA A 1 91 ? 17.307 -2.772 -5.932 1.00 62.62 91 ALA A O 1
ATOM 727 N N . ASP A 1 92 ? 18.887 -2.106 -4.465 1.00 65.00 92 ASP A N 1
ATOM 728 C CA . ASP A 1 92 ? 19.245 -3.440 -3.962 1.00 65.00 92 ASP A CA 1
ATOM 729 C C . ASP A 1 92 ? 18.138 -3.887 -2.997 1.00 65.00 92 ASP A C 1
ATOM 731 O O . ASP A 1 92 ? 18.238 -3.769 -1.778 1.00 65.00 92 ASP A O 1
ATOM 735 N N . PHE A 1 93 ? 17.000 -4.275 -3.567 1.00 70.75 93 PHE A N 1
ATOM 736 C CA . PHE A 1 93 ? 15.786 -4.565 -2.824 1.00 70.75 93 PHE A CA 1
ATOM 737 C C . PHE A 1 93 ? 15.709 -6.059 -2.511 1.00 70.75 93 PHE A C 1
ATOM 739 O O . PHE A 1 93 ? 15.409 -6.870 -3.390 1.00 70.75 93 PHE A O 1
ATOM 746 N N . SER A 1 94 ? 15.983 -6.420 -1.257 1.00 82.50 94 SER A N 1
ATOM 747 C CA . SER A 1 94 ? 15.744 -7.770 -0.743 1.00 82.50 94 SER A CA 1
ATOM 748 C C . SER A 1 94 ? 14.273 -7.908 -0.352 1.00 82.50 94 SER A C 1
ATOM 750 O O . SER A 1 94 ? 13.797 -7.252 0.574 1.00 82.50 94 SER A O 1
ATOM 752 N N . MET A 1 95 ? 13.537 -8.752 -1.079 1.00 86.12 95 MET A N 1
ATOM 753 C CA . MET A 1 95 ? 12.149 -9.087 -0.731 1.00 86.12 95 MET A CA 1
ATOM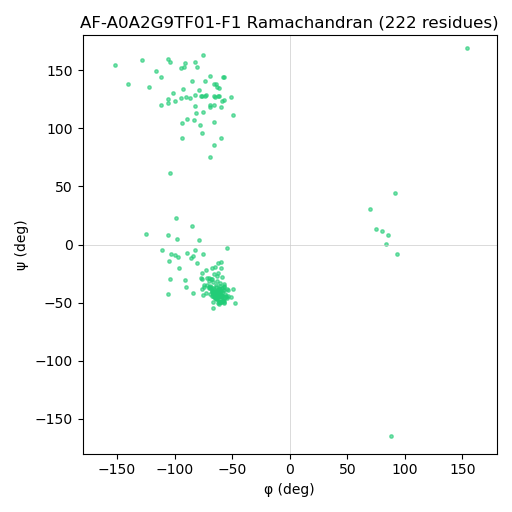 754 C C . MET A 1 95 ? 12.071 -9.817 0.610 1.00 86.12 95 MET A C 1
ATOM 756 O O . MET A 1 95 ? 11.118 -9.609 1.357 1.00 86.12 95 MET A O 1
ATOM 760 N N . ASP A 1 96 ? 13.072 -10.644 0.911 1.00 89.75 96 ASP A N 1
ATOM 761 C CA . ASP A 1 96 ? 13.130 -11.418 2.148 1.00 89.75 96 ASP A CA 1
ATOM 762 C C . ASP A 1 96 ? 13.200 -10.473 3.357 1.00 89.75 96 ASP A C 1
ATOM 764 O O . ASP A 1 96 ? 12.392 -10.594 4.276 1.00 89.75 96 ASP A O 1
ATOM 768 N N . ASP A 1 97 ? 14.054 -9.446 3.290 1.00 89.81 97 ASP A N 1
ATOM 769 C CA . ASP A 1 97 ? 14.211 -8.446 4.353 1.00 89.81 97 ASP A CA 1
ATOM 770 C C . ASP A 1 97 ? 12.910 -7.659 4.583 1.00 89.81 97 ASP A C 1
ATOM 772 O O . ASP A 1 97 ? 12.528 -7.399 5.724 1.00 89.81 97 ASP A O 1
ATOM 776 N N . LEU A 1 98 ? 12.195 -7.303 3.507 1.00 90.12 98 LEU A N 1
ATOM 777 C CA . LEU A 1 98 ? 10.913 -6.597 3.600 1.00 90.12 98 LEU A CA 1
ATOM 778 C C . LEU A 1 98 ? 9.846 -7.452 4.296 1.00 90.12 98 LEU A C 1
ATOM 780 O O . LEU A 1 98 ? 9.077 -6.951 5.119 1.00 90.12 98 LEU A O 1
ATOM 784 N N . VAL A 1 99 ? 9.777 -8.738 3.947 1.00 92.62 99 VAL A N 1
ATOM 785 C CA . VAL A 1 99 ? 8.824 -9.674 4.550 1.00 92.62 99 VAL A CA 1
ATOM 786 C C . VAL A 1 99 ? 9.167 -9.894 6.022 1.00 92.62 99 VAL A C 1
ATOM 788 O O . VAL A 1 99 ? 8.271 -9.827 6.864 1.00 92.62 99 VAL A O 1
ATOM 791 N N . GLU A 1 100 ? 10.443 -10.091 6.353 1.00 94.06 100 GLU A N 1
ATOM 792 C CA . GLU A 1 100 ? 10.896 -10.206 7.743 1.00 94.06 100 GLU A CA 1
ATOM 793 C C . GLU A 1 100 ? 10.559 -8.950 8.558 1.00 94.06 100 GLU A C 1
ATOM 795 O O . GLU A 1 100 ? 10.025 -9.061 9.666 1.00 94.06 100 GLU A O 1
ATOM 800 N N . GLU A 1 101 ? 10.786 -7.755 8.000 1.00 92.06 101 GLU A N 1
ATOM 801 C CA . GLU A 1 101 ? 10.444 -6.490 8.656 1.00 92.06 101 GLU A CA 1
ATOM 802 C C . GLU A 1 101 ? 8.929 -6.373 8.899 1.00 92.06 101 GLU A C 1
ATOM 804 O O . GLU A 1 101 ? 8.494 -5.995 9.992 1.00 92.06 101 GLU A O 1
ATOM 809 N N . LEU A 1 102 ? 8.109 -6.757 7.913 1.00 93.75 102 LEU A N 1
ATOM 810 C CA . LEU A 1 102 ? 6.653 -6.761 8.042 1.00 93.75 102 LEU A CA 1
ATOM 811 C C . LEU A 1 102 ? 6.202 -7.671 9.191 1.00 93.75 102 LEU A C 1
ATOM 813 O O . LEU A 1 102 ? 5.417 -7.240 10.040 1.00 93.75 102 LEU A O 1
ATOM 817 N N . PHE A 1 103 ? 6.698 -8.910 9.246 1.00 94.06 103 PHE A N 1
ATOM 818 C CA . PHE A 1 103 ? 6.336 -9.851 10.310 1.00 94.06 103 PHE A CA 1
ATOM 819 C C . PHE A 1 103 ? 6.803 -9.376 11.690 1.00 94.06 103 PHE A C 1
ATOM 821 O O . PHE A 1 103 ? 6.033 -9.488 12.644 1.00 94.06 103 PHE A O 1
ATOM 828 N N . CYS A 1 104 ? 7.974 -8.736 11.792 1.00 92.94 104 CYS A N 1
ATOM 829 C CA . CYS A 1 104 ? 8.420 -8.118 13.045 1.00 92.94 104 CYS A CA 1
ATOM 830 C C . CYS A 1 104 ? 7.409 -7.085 13.580 1.00 92.94 104 CYS A C 1
ATOM 832 O O . CYS A 1 104 ? 7.157 -7.034 14.785 1.00 92.94 104 CYS A O 1
ATOM 834 N N . TYR A 1 105 ? 6.788 -6.282 12.707 1.00 92.06 105 TYR A N 1
ATOM 835 C CA . TYR A 1 105 ? 5.744 -5.343 13.130 1.00 92.06 105 TYR A CA 1
ATOM 836 C C . TYR A 1 105 ? 4.410 -6.029 13.447 1.00 92.06 105 TYR A C 1
ATOM 838 O O . TYR A 1 105 ? 3.719 -5.610 14.374 1.00 92.06 105 TYR A O 1
ATOM 846 N N . LEU A 1 106 ? 4.032 -7.076 12.709 1.00 90.50 106 LEU A N 1
ATOM 847 C CA . LEU A 1 106 ? 2.779 -7.808 12.947 1.00 90.50 106 LEU A CA 1
ATOM 848 C C . LEU A 1 106 ? 2.787 -8.593 14.267 1.00 90.50 106 LEU A C 1
ATOM 850 O O . LEU A 1 106 ? 1.734 -8.767 14.882 1.00 90.50 106 LEU A O 1
ATOM 854 N N . GLU A 1 107 ? 3.960 -9.037 14.713 1.00 91.25 107 GLU A N 1
ATOM 855 C CA . GLU A 1 107 ? 4.155 -9.718 15.998 1.00 91.25 107 GLU A CA 1
ATOM 856 C C . GLU A 1 107 ? 4.325 -8.745 17.178 1.00 91.25 107 GLU A C 1
ATOM 858 O O . GLU A 1 107 ? 4.270 -9.157 18.341 1.00 91.25 107 GLU A O 1
ATOM 863 N N . SER A 1 108 ? 4.487 -7.447 16.904 1.00 89.62 108 SER A N 1
ATOM 864 C CA . SER A 1 108 ? 4.661 -6.427 17.937 1.00 89.62 108 SER A CA 1
ATOM 865 C C . SER A 1 108 ? 3.410 -6.266 18.803 1.00 89.62 108 SER A C 1
ATOM 867 O O . SER A 1 108 ? 2.301 -6.014 18.326 1.00 89.62 108 SER A O 1
ATOM 869 N N . THR A 1 109 ? 3.598 -6.337 20.122 1.00 87.62 109 THR A N 1
ATOM 870 C CA . THR A 1 109 ? 2.531 -6.118 21.108 1.00 87.62 109 THR A CA 1
ATOM 871 C C . THR A 1 109 ? 2.258 -4.636 21.365 1.00 87.62 109 THR A C 1
ATOM 873 O O . THR A 1 109 ? 1.209 -4.305 21.912 1.00 87.62 109 THR A O 1
ATOM 876 N N . THR A 1 110 ? 3.157 -3.730 20.963 1.00 88.25 110 THR A N 1
ATOM 877 C CA . THR A 1 110 ? 3.020 -2.277 21.175 1.00 88.25 110 THR A CA 1
ATOM 878 C C . THR A 1 110 ? 2.322 -1.574 20.017 1.00 88.25 110 THR A C 1
ATOM 880 O O . THR A 1 110 ? 1.590 -0.601 20.237 1.00 88.25 110 THR A O 1
ATOM 883 N N . LEU A 1 111 ? 2.481 -2.096 18.798 1.00 88.44 111 LEU A N 1
ATOM 884 C CA . LEU A 1 111 ? 1.920 -1.519 17.579 1.00 88.44 111 LEU A CA 1
ATOM 885 C C . LEU A 1 111 ? 0.392 -1.302 17.630 1.00 88.44 111 LEU A C 1
ATOM 887 O O . LEU A 1 111 ? -0.037 -0.205 17.256 1.00 88.44 111 LEU A O 1
ATOM 891 N N . PRO A 1 112 ? -0.449 -2.249 18.103 1.00 89.62 112 PRO A N 1
ATOM 892 C CA . PRO A 1 112 ? -1.902 -2.057 18.126 1.00 89.62 112 PRO A CA 1
ATOM 893 C C . PRO A 1 112 ? -2.309 -0.830 18.940 1.00 89.62 112 PRO A C 1
ATOM 895 O O . PRO A 1 112 ? -3.118 -0.016 18.495 1.00 89.62 112 PRO A O 1
ATOM 898 N N . PHE A 1 113 ? -1.702 -0.659 20.117 1.00 89.81 113 P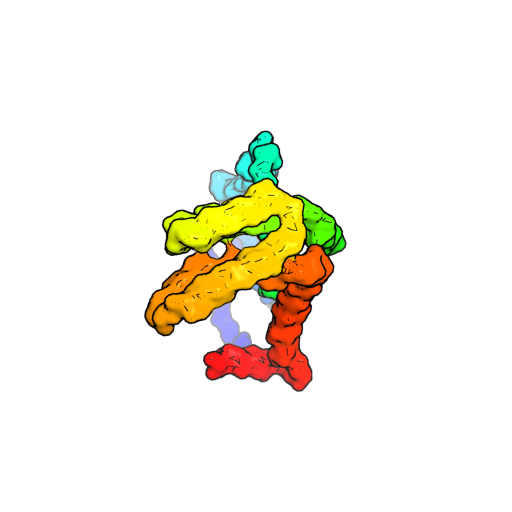HE A N 1
ATOM 899 C CA . PHE A 1 113 ? -1.979 0.464 21.009 1.00 89.81 113 PHE A CA 1
ATOM 900 C C . PHE A 1 113 ? -1.454 1.780 20.437 1.00 89.81 113 PHE A C 1
ATOM 902 O O . PHE A 1 113 ? -2.111 2.814 20.561 1.00 89.81 113 PHE A O 1
ATOM 909 N N . ALA A 1 114 ? -0.300 1.752 19.766 1.00 88.75 114 ALA A N 1
ATOM 910 C CA . ALA A 1 114 ? 0.252 2.925 19.100 1.00 88.75 114 ALA A CA 1
ATOM 911 C C . ALA A 1 114 ? -0.633 3.386 17.925 1.00 88.75 114 ALA A C 1
ATOM 913 O O . ALA A 1 114 ? -0.951 4.576 17.824 1.00 88.75 114 ALA A O 1
ATOM 914 N N . LEU A 1 115 ? -1.092 2.453 17.079 1.00 89.81 115 LEU A N 1
ATOM 915 C CA . LEU A 1 115 ? -2.035 2.723 15.985 1.00 89.81 115 LEU A CA 1
ATOM 916 C C . LEU A 1 115 ? -3.360 3.264 16.522 1.00 89.81 115 LEU A C 1
ATOM 918 O O . LEU A 1 115 ? -3.885 4.258 16.014 1.00 89.81 115 LEU A O 1
ATOM 922 N N . PHE A 1 116 ? -3.865 2.645 17.589 1.00 90.56 116 PHE A N 1
ATOM 923 C CA . PHE A 1 116 ? -5.092 3.064 18.245 1.00 90.56 116 PHE A CA 1
ATOM 924 C C . PHE A 1 116 ? -4.988 4.486 18.798 1.00 90.56 116 PHE A C 1
ATOM 926 O O . PHE A 1 116 ? -5.808 5.329 18.447 1.00 90.56 116 PHE A O 1
ATOM 933 N N . LYS A 1 117 ? -3.946 4.800 19.580 1.00 89.00 117 LYS A N 1
ATOM 934 C CA . LYS A 1 117 ? -3.714 6.148 20.134 1.00 89.00 117 LYS A CA 1
ATOM 935 C C . LYS A 1 117 ? -3.579 7.201 19.029 1.00 89.00 117 LYS A C 1
ATOM 937 O O . LYS A 1 117 ? -4.154 8.285 19.142 1.00 89.00 117 LYS A O 1
ATOM 942 N N . GLN A 1 118 ? -2.885 6.878 17.933 1.00 88.88 118 GLN A N 1
ATOM 943 C CA . GLN A 1 118 ? -2.759 7.778 16.784 1.00 88.88 118 GLN A CA 1
ATOM 944 C C . GLN A 1 118 ? -4.114 8.075 16.121 1.00 88.88 118 GLN A C 1
ATOM 946 O O . GLN A 1 118 ? -4.384 9.231 15.791 1.00 88.88 118 GLN A O 1
ATOM 951 N N . ALA A 1 119 ? -4.963 7.060 15.936 1.00 88.56 119 ALA A N 1
ATOM 952 C CA . ALA A 1 119 ? -6.287 7.222 15.332 1.00 88.56 119 ALA A CA 1
ATOM 953 C C . ALA A 1 119 ? -7.315 7.848 16.289 1.00 88.56 119 ALA A C 1
ATOM 955 O O . ALA A 1 119 ? -8.219 8.561 15.853 1.00 88.56 119 ALA A O 1
ATOM 956 N N . LEU A 1 120 ? -7.159 7.619 17.592 1.00 88.31 120 LEU A N 1
ATOM 957 C CA . LEU A 1 120 ? -8.054 8.101 18.636 1.00 88.31 120 LEU A CA 1
ATOM 958 C C . LEU A 1 120 ? -7.962 9.628 18.808 1.00 88.31 120 LEU A C 1
ATOM 960 O O . LEU A 1 120 ? -8.988 10.303 18.886 1.00 88.31 120 LEU A O 1
ATOM 964 N N . ASN A 1 121 ? -6.749 10.189 18.794 1.00 85.56 121 ASN A N 1
ATOM 965 C CA . ASN A 1 121 ? -6.494 11.625 18.989 1.00 85.56 121 ASN A CA 1
ATOM 966 C C . ASN A 1 121 ? -7.383 12.577 18.152 1.00 85.56 121 ASN A C 1
ATOM 968 O O . ASN A 1 121 ? -7.975 13.490 18.733 1.00 85.56 121 ASN A O 1
ATOM 972 N N . PRO A 1 122 ? -7.527 12.409 16.821 1.00 85.94 122 PRO A N 1
ATOM 973 C CA . PRO A 1 122 ? -8.393 13.276 16.017 1.00 85.94 122 PRO A CA 1
ATOM 974 C C . PRO A 1 122 ? -9.899 13.029 16.227 1.00 85.94 122 PRO A C 1
ATOM 976 O O . PRO A 1 122 ? -10.698 13.926 15.947 1.00 85.94 122 PRO A O 1
ATOM 979 N N . MET A 1 123 ? -10.298 11.844 16.704 1.00 86.62 123 MET A N 1
ATOM 980 C CA . MET A 1 123 ? -11.704 11.452 16.879 1.00 86.62 123 MET A CA 1
ATOM 981 C C . MET A 1 123 ? -12.285 11.946 18.209 1.00 86.62 123 MET A C 1
ATOM 983 O O . MET A 1 123 ? -13.413 12.432 18.262 1.00 86.62 123 MET A O 1
ATOM 987 N N . VAL A 1 124 ? -11.513 11.844 19.290 1.00 81.31 124 VAL A N 1
ATOM 988 C CA . VAL A 1 124 ? -11.988 12.006 20.676 1.00 81.31 124 VAL A CA 1
ATOM 989 C C . VAL A 1 124 ? -12.660 13.349 20.953 1.00 81.31 124 VAL A C 1
ATOM 991 O O . VAL A 1 124 ? -13.647 13.400 21.682 1.00 81.31 124 VAL A O 1
ATOM 994 N N . ASN A 1 125 ? -12.175 14.433 20.349 1.00 81.88 125 ASN A N 1
ATOM 995 C CA . ASN A 1 125 ? -12.742 15.770 20.555 1.00 81.88 125 ASN A CA 1
ATOM 996 C C . ASN A 1 125 ? -13.988 16.048 19.696 1.00 81.88 125 ASN A C 1
ATOM 998 O O . ASN A 1 125 ? -14.588 17.111 19.819 1.00 81.88 125 ASN A O 1
ATOM 1002 N N . ARG A 1 126 ? -14.360 15.124 18.802 1.00 84.06 126 ARG A N 1
ATOM 1003 C CA . ARG A 1 126 ? -15.506 15.252 17.887 1.00 84.06 126 ARG A CA 1
ATOM 1004 C C . ARG A 1 126 ? -16.719 14.434 18.333 1.00 84.06 126 ARG A C 1
ATOM 1006 O O . ARG A 1 126 ? -17.781 14.561 17.733 1.00 84.06 126 ARG A O 1
ATOM 1013 N N . LEU A 1 127 ? -16.561 13.594 19.355 1.00 83.44 127 LEU A N 1
ATOM 1014 C CA . LEU A 1 127 ? -17.629 12.775 19.920 1.00 83.44 127 LEU A CA 1
ATOM 1015 C C . LEU A 1 127 ? -18.335 13.495 21.078 1.00 83.44 127 LEU A C 1
ATOM 1017 O O . LEU A 1 127 ? -17.699 14.282 21.784 1.00 83.44 127 LEU A O 1
ATOM 1021 N N . PRO A 1 128 ? -19.619 13.188 21.340 1.00 85.25 128 PRO A N 1
ATOM 1022 C CA . PRO A 1 128 ? -20.299 13.666 22.536 1.00 85.25 128 PRO A CA 1
ATOM 1023 C C . PRO A 1 128 ? -19.573 13.228 23.814 1.00 85.25 128 PRO A C 1
ATOM 1025 O O . PRO A 1 128 ? -19.072 12.103 23.911 1.00 85.25 128 PRO A O 1
ATOM 1028 N N . GLU A 1 129 ? -19.576 14.100 24.823 1.00 85.00 129 GLU A N 1
ATOM 1029 C CA . GLU A 1 129 ? -18.789 13.951 26.055 1.00 85.00 129 GLU A CA 1
ATOM 1030 C C . GLU A 1 129 ? -19.019 12.603 26.760 1.00 85.00 129 GLU A C 1
ATOM 1032 O O . GLU A 1 129 ? -18.062 11.952 27.168 1.00 85.00 129 GLU A O 1
ATOM 1037 N N . LYS A 1 130 ? -20.269 12.118 26.780 1.00 86.81 130 LYS A N 1
ATOM 1038 C CA . LYS A 1 130 ? -20.667 10.819 27.356 1.00 86.81 130 LYS A CA 1
ATOM 1039 C C . LYS A 1 130 ? -19.885 9.621 26.795 1.00 86.81 130 LYS A C 1
ATOM 1041 O O . LYS A 1 130 ? -19.632 8.669 27.529 1.00 86.81 130 LYS A O 1
ATOM 1046 N N . TYR A 1 131 ? -19.583 9.623 25.497 1.00 85.94 131 TYR A N 1
ATOM 1047 C CA . TYR A 1 131 ? -18.855 8.534 24.835 1.00 85.94 131 TYR A CA 1
ATOM 1048 C C . TYR A 1 131 ? -17.347 8.786 24.879 1.00 85.94 131 TYR A C 1
ATOM 1050 O O . TYR A 1 131 ? -16.566 7.863 25.086 1.00 85.94 131 TYR A O 1
ATOM 1058 N N . CYS A 1 132 ? -16.946 10.053 24.760 1.00 86.25 132 CYS A N 1
ATOM 1059 C CA . CYS A 1 132 ? -15.558 10.491 24.841 1.00 86.25 132 CYS A CA 1
ATOM 1060 C C . CYS A 1 132 ? -14.893 10.109 26.174 1.00 86.25 132 CYS A C 1
ATOM 1062 O O . CYS A 1 132 ? -13.802 9.540 26.162 1.00 86.25 132 CYS A O 1
ATOM 1064 N N . THR A 1 133 ? -15.545 10.364 27.315 1.00 85.56 133 THR A N 1
ATOM 1065 C CA . THR A 1 133 ? -14.995 10.025 28.641 1.00 85.56 133 THR A CA 1
ATOM 1066 C C . THR A 1 133 ? -14.805 8.522 28.808 1.00 85.56 133 THR A C 1
ATOM 1068 O O . THR A 1 133 ? -13.714 8.086 29.159 1.00 85.56 133 THR A O 1
ATOM 1071 N N . LYS A 1 134 ? -15.812 7.723 28.436 1.00 86.62 134 LYS A N 1
ATOM 1072 C CA . LYS A 1 134 ? -15.739 6.255 28.488 1.00 86.62 134 LYS A CA 1
ATOM 1073 C C . LYS A 1 134 ? -14.611 5.684 27.632 1.00 86.62 134 LYS A C 1
ATOM 1075 O O . LYS A 1 134 ? -13.897 4.791 28.074 1.00 86.62 134 LYS A O 1
ATOM 1080 N N . ILE A 1 135 ? -14.445 6.189 26.407 1.00 86.81 135 ILE A N 1
ATOM 1081 C CA . ILE A 1 135 ? -13.378 5.719 25.513 1.00 86.81 135 ILE A CA 1
ATOM 1082 C C . ILE A 1 135 ? -12.005 6.099 26.078 1.00 86.81 135 ILE A C 1
ATOM 1084 O O . ILE A 1 135 ? -11.097 5.275 26.027 1.00 86.81 135 ILE A O 1
ATOM 1088 N N . LYS A 1 136 ? -11.848 7.305 26.646 1.00 86.12 136 LYS A N 1
ATOM 1089 C CA . LYS A 1 136 ? -10.595 7.716 27.300 1.00 86.12 136 LYS A CA 1
ATOM 1090 C C . LYS A 1 136 ? -10.253 6.821 28.488 1.00 86.12 136 LYS A C 1
ATOM 1092 O O . LYS A 1 136 ? -9.137 6.329 28.528 1.00 86.12 136 LYS A O 1
ATOM 1097 N N . GLU A 1 137 ? -11.205 6.577 29.389 1.00 86.94 137 GLU A N 1
ATOM 1098 C CA . GLU A 1 137 ? -11.014 5.723 30.573 1.00 86.94 137 GLU A CA 1
ATOM 1099 C C . GLU A 1 137 ? -10.572 4.306 30.188 1.00 86.94 137 GLU A C 1
ATOM 1101 O O . GLU A 1 137 ? -9.637 3.760 30.768 1.00 86.94 137 GLU A O 1
ATOM 1106 N N . ILE A 1 138 ? -11.201 3.720 29.166 1.00 85.06 138 ILE A N 1
ATOM 1107 C CA . ILE A 1 138 ? -10.826 2.388 28.676 1.00 85.06 138 ILE A CA 1
ATOM 1108 C C . ILE A 1 138 ? -9.448 2.423 27.994 1.00 85.06 138 ILE A C 1
ATOM 1110 O O . ILE A 1 138 ? -8.675 1.480 28.131 1.00 85.06 138 ILE A O 1
ATOM 1114 N N . ALA A 1 139 ? -9.115 3.504 27.285 1.00 83.94 139 ALA A N 1
ATOM 1115 C CA . ALA A 1 139 ? -7.840 3.659 26.588 1.00 83.94 139 ALA A CA 1
ATOM 1116 C C . ALA A 1 139 ? -6.641 3.979 27.506 1.00 83.94 139 ALA A C 1
ATOM 1118 O O . ALA A 1 139 ? -5.510 3.985 27.019 1.00 83.94 139 ALA A O 1
ATOM 1119 N N . GLU A 1 140 ? -6.852 4.257 28.801 1.00 82.12 140 GLU A N 1
ATOM 1120 C CA . GLU A 1 140 ? -5.755 4.487 29.759 1.00 82.12 140 GLU A CA 1
ATOM 1121 C C . GLU A 1 140 ? -4.974 3.209 30.079 1.00 82.12 140 GLU A C 1
ATOM 1123 O O . GLU A 1 140 ? -3.768 3.262 30.326 1.00 82.12 140 GLU A O 1
ATOM 1128 N N . VAL A 1 141 ? -5.648 2.059 30.058 1.00 83.69 141 VAL A N 1
ATOM 1129 C CA . VAL A 1 141 ? -5.022 0.753 30.267 1.00 83.69 141 VAL A CA 1
ATOM 1130 C C . VAL A 1 141 ? -4.801 0.112 28.905 1.00 83.69 141 VAL A C 1
ATOM 1132 O O . VAL A 1 141 ? -5.751 -0.078 28.161 1.00 83.69 141 VAL A O 1
ATOM 1135 N N . ASP A 1 142 ? -3.573 -0.264 28.562 1.00 84.81 142 ASP A N 1
ATOM 1136 C CA . ASP A 1 142 ? -3.314 -0.965 27.301 1.00 84.81 142 ASP A CA 1
ATOM 1137 C C . ASP A 1 142 ? -3.716 -2.451 27.446 1.00 84.81 142 ASP A C 1
ATOM 1139 O O . ASP A 1 142 ? -3.022 -3.249 28.077 1.00 84.81 142 ASP A O 1
ATOM 1143 N N . SER A 1 143 ? -4.877 -2.827 26.897 1.00 85.62 143 SER A N 1
ATOM 1144 C CA . SER A 1 143 ? -5.386 -4.208 26.878 1.00 85.62 143 SER A CA 1
ATOM 1145 C C . SER A 1 143 ? -6.064 -4.537 25.550 1.00 85.62 143 SER A C 1
ATOM 1147 O O . SER A 1 143 ? -6.853 -3.748 25.035 1.00 85.62 143 SER A O 1
ATOM 1149 N N . MET A 1 144 ? -5.818 -5.735 25.007 1.00 85.06 144 MET A N 1
ATOM 1150 C CA . MET A 1 144 ? -6.446 -6.176 23.752 1.00 85.06 144 MET A CA 1
ATOM 1151 C C . MET A 1 144 ? -7.977 -6.290 23.861 1.00 85.06 144 MET A C 1
ATOM 1153 O O . MET A 1 144 ? -8.682 -6.081 22.880 1.00 85.06 144 MET A O 1
ATOM 1157 N N . GLY A 1 145 ? -8.516 -6.545 25.060 1.00 84.31 145 GLY A N 1
ATOM 1158 C CA . GLY A 1 145 ? -9.969 -6.572 25.279 1.00 84.31 145 GLY A CA 1
ATOM 1159 C C . GLY A 1 145 ? -10.643 -5.210 25.070 1.00 84.31 145 GLY A C 1
ATOM 1160 O O . GLY A 1 145 ? -11.845 -5.142 24.811 1.00 84.31 145 GLY A O 1
ATOM 1161 N N . ASN A 1 146 ? -9.873 -4.121 25.118 1.00 87.19 146 ASN A N 1
ATOM 1162 C CA . ASN A 1 146 ? -10.402 -2.771 24.975 1.00 87.19 146 ASN A CA 1
ATOM 1163 C C . ASN A 1 146 ? -10.884 -2.479 23.558 1.00 87.19 146 ASN A C 1
ATOM 1165 O O . ASN A 1 146 ? -11.824 -1.708 23.396 1.00 87.19 146 ASN A O 1
ATOM 1169 N N . PHE A 1 147 ? -10.303 -3.117 22.539 1.00 89.38 147 PHE A N 1
ATOM 1170 C CA . PHE A 1 147 ? -10.742 -2.942 21.155 1.00 89.38 147 PHE A CA 1
ATOM 1171 C C . PHE A 1 147 ? -12.206 -3.358 20.970 1.00 89.38 147 PHE A C 1
ATOM 1173 O O . PHE A 1 147 ? -12.982 -2.599 20.388 1.00 89.38 147 PHE A O 1
ATOM 1180 N N . ALA A 1 148 ? -12.607 -4.496 21.547 1.00 89.25 148 ALA A N 1
ATOM 1181 C CA . ALA A 1 148 ? -13.988 -4.977 21.517 1.00 89.25 148 ALA A CA 1
ATOM 1182 C C . ALA A 1 148 ? -14.939 -4.080 22.333 1.00 89.25 148 ALA A C 1
ATOM 1184 O O . ALA A 1 148 ? -16.040 -3.762 21.884 1.00 89.25 148 ALA A O 1
ATOM 1185 N N . LEU A 1 149 ? -14.504 -3.615 23.511 1.00 88.81 149 LEU A N 1
ATOM 1186 C CA . LEU A 1 149 ? -15.304 -2.709 24.345 1.00 88.81 149 LEU A CA 1
ATOM 1187 C C . LEU A 1 149 ? -15.542 -1.357 23.661 1.00 88.81 149 LEU A C 1
ATOM 1189 O O . LEU A 1 149 ? -16.656 -0.840 23.670 1.00 88.81 149 LEU A O 1
ATOM 1193 N N . ILE A 1 150 ? -14.508 -0.793 23.037 1.00 89.00 150 ILE A N 1
ATOM 1194 C CA . ILE A 1 150 ? -14.595 0.495 22.342 1.00 89.00 150 ILE A CA 1
ATOM 1195 C C . ILE A 1 150 ? -15.447 0.369 21.079 1.00 89.00 150 ILE A C 1
ATOM 1197 O O . ILE A 1 150 ? -16.249 1.263 20.811 1.00 89.00 150 ILE A O 1
ATOM 1201 N N . LYS A 1 151 ? -15.355 -0.755 20.357 1.00 90.12 151 LYS A N 1
ATOM 1202 C CA . LYS A 1 151 ? -16.264 -1.071 19.246 1.00 90.12 151 LYS A CA 1
ATOM 1203 C C . LYS A 1 151 ? -17.724 -1.064 19.703 1.00 90.12 151 LYS A C 1
ATOM 1205 O O . LYS A 1 151 ? -18.518 -0.332 19.126 1.00 90.12 151 LYS A O 1
ATOM 1210 N N . SER A 1 152 ? -18.047 -1.751 20.802 1.00 90.25 152 SER A N 1
ATOM 1211 C CA . SER A 1 152 ? -19.407 -1.761 21.365 1.00 90.25 152 SER A CA 1
ATOM 1212 C C . SER A 1 152 ? -19.905 -0.362 21.745 1.00 90.25 152 SER A C 1
ATOM 1214 O O . SER A 1 152 ? -21.074 -0.053 21.537 1.00 90.25 152 SER A O 1
ATOM 1216 N N . ILE A 1 153 ? -19.034 0.507 22.272 1.00 89.31 153 ILE A N 1
ATOM 1217 C CA . ILE A 1 153 ? -19.392 1.900 22.589 1.00 89.31 153 ILE A CA 1
ATOM 1218 C C . ILE A 1 153 ? -19.674 2.705 21.313 1.00 89.31 153 ILE A C 1
ATOM 1220 O O . ILE A 1 153 ? -20.583 3.538 21.301 1.00 89.31 153 ILE A O 1
ATOM 1224 N N . LEU A 1 154 ? -18.896 2.484 20.249 1.00 89.00 154 LEU A N 1
ATOM 1225 C CA . LEU A 1 154 ? -19.130 3.114 18.950 1.00 89.00 154 LEU A CA 1
ATOM 1226 C C . LEU A 1 154 ? -20.419 2.595 18.304 1.00 89.00 154 LEU A C 1
ATOM 1228 O O . LEU A 1 154 ? -21.172 3.402 17.768 1.00 89.00 154 LEU A O 1
ATOM 1232 N N . ASP A 1 155 ? -20.716 1.300 18.409 1.00 90.12 155 ASP A N 1
ATOM 1233 C CA . ASP A 1 155 ? -21.968 0.709 17.922 1.00 90.12 155 ASP A CA 1
ATOM 1234 C C . ASP A 1 155 ? -23.188 1.301 18.653 1.00 90.12 155 ASP A C 1
ATOM 1236 O O . ASP A 1 155 ? -24.154 1.711 18.005 1.00 90.12 155 ASP A O 1
ATOM 1240 N N . ASP A 1 156 ? -23.116 1.458 19.982 1.00 90.44 156 ASP A N 1
ATOM 1241 C CA . ASP A 1 156 ? -24.143 2.147 20.781 1.00 90.44 156 ASP A CA 1
ATOM 1242 C C . ASP A 1 156 ? -24.319 3.611 20.348 1.00 90.44 156 ASP A C 1
ATOM 1244 O O . ASP A 1 156 ? -25.441 4.123 20.259 1.00 90.44 156 ASP A O 1
ATOM 1248 N N . TYR A 1 157 ? -23.209 4.301 20.066 1.00 88.00 157 TYR A N 1
ATOM 1249 C CA . TYR A 1 157 ? -23.241 5.666 19.554 1.00 88.00 157 TYR A CA 1
ATOM 1250 C C . TYR A 1 157 ? -23.933 5.718 18.190 1.00 88.00 157 TYR A C 1
ATOM 1252 O O . TYR A 1 157 ? -24.888 6.480 18.039 1.00 88.00 157 TYR A O 1
ATOM 1260 N N . PHE A 1 158 ? -23.538 4.872 17.236 1.00 88.25 158 PHE A N 1
ATOM 1261 C CA . PHE A 1 158 ? -24.156 4.806 15.911 1.00 88.25 158 PHE A CA 1
ATOM 1262 C C . PHE A 1 158 ? -25.642 4.444 15.964 1.00 88.25 158 PHE A C 1
ATOM 1264 O O . PHE A 1 158 ? -26.419 5.006 15.194 1.00 88.25 158 PHE A O 1
ATOM 1271 N N . GLY A 1 159 ? -26.052 3.573 16.891 1.00 86.44 159 GLY A N 1
ATOM 1272 C CA . GLY A 1 159 ? -27.457 3.217 17.108 1.00 86.44 159 GLY A CA 1
ATOM 1273 C C . GLY A 1 159 ? -28.318 4.362 17.654 1.00 86.44 159 GLY A C 1
ATOM 1274 O O . GLY A 1 159 ? -29.538 4.337 17.505 1.00 86.44 159 GLY A O 1
ATOM 1275 N N . SER A 1 160 ? -27.700 5.382 18.259 1.00 85.31 160 SER A N 1
ATOM 1276 C CA . SER A 1 160 ? -28.396 6.562 18.790 1.00 85.31 160 SER A CA 1
ATOM 1277 C C . SER A 1 160 ? -28.559 7.714 17.788 1.00 85.31 160 SER A C 1
ATOM 1279 O O . SER A 1 160 ? -29.240 8.690 18.102 1.00 85.31 160 SER A O 1
ATOM 1281 N N . LEU A 1 161 ? -27.947 7.619 16.602 1.00 87.94 161 LEU A N 1
ATOM 1282 C CA . LEU A 1 161 ? -27.893 8.702 15.616 1.00 87.94 161 LEU A CA 1
ATOM 1283 C C . LEU A 1 161 ? -29.008 8.624 14.569 1.00 87.94 161 LEU A C 1
ATOM 1285 O O . LEU A 1 161 ? -29.479 7.549 14.197 1.00 87.94 161 LEU A O 1
ATOM 1289 N N . SER A 1 162 ? -29.384 9.787 14.032 1.00 85.19 162 SER A N 1
ATOM 1290 C CA . SER A 1 162 ? -30.202 9.874 12.819 1.00 85.19 162 SER A CA 1
ATOM 1291 C C . SER A 1 162 ? -29.383 9.556 11.557 1.00 85.19 162 SER A C 1
ATOM 1293 O O . SER A 1 162 ? -28.155 9.609 11.572 1.00 85.19 162 SER A O 1
ATOM 1295 N N . HIS A 1 163 ? -30.043 9.264 10.430 1.00 80.75 163 HIS A N 1
ATOM 1296 C CA . HIS A 1 163 ? -29.359 8.859 9.190 1.00 80.75 163 HIS A CA 1
ATOM 1297 C C . HIS A 1 163 ? -28.336 9.894 8.676 1.00 80.75 163 HIS A C 1
ATOM 1299 O O . HIS A 1 163 ? -27.244 9.526 8.255 1.00 80.75 163 HIS A O 1
ATOM 1305 N N . THR A 1 164 ? -28.645 11.190 8.776 1.00 79.56 164 THR A N 1
ATOM 1306 C CA . THR A 1 164 ? -27.743 12.278 8.356 1.00 79.56 164 THR A CA 1
ATOM 1307 C C . THR A 1 164 ? -26.548 12.455 9.291 1.00 79.56 164 THR A C 1
ATOM 1309 O O . THR A 1 164 ? -25.449 12.785 8.854 1.00 79.56 164 THR A O 1
ATOM 1312 N N . GLU A 1 165 ? -26.742 12.234 10.591 1.00 84.81 165 GLU A N 1
ATOM 1313 C CA . GLU A 1 165 ? -25.661 12.307 11.580 1.00 84.81 165 GLU A CA 1
ATOM 1314 C C . GLU A 1 165 ? -24.780 11.057 11.538 1.00 84.81 165 GLU A C 1
ATOM 1316 O O . GLU A 1 165 ? -23.582 11.139 11.806 1.00 84.81 165 GLU A O 1
ATOM 1321 N N . TRP A 1 166 ? -25.353 9.918 11.144 1.00 86.94 166 TRP A N 1
ATOM 1322 C CA . TRP A 1 166 ? -24.653 8.648 11.018 1.00 86.94 166 TRP A CA 1
ATOM 1323 C C . TRP A 1 166 ? -23.533 8.704 9.977 1.00 86.94 166 TRP A C 1
ATOM 1325 O O . TRP A 1 166 ? -22.425 8.263 10.265 1.00 86.94 166 TRP A O 1
ATOM 1335 N N . GLU A 1 167 ? -23.769 9.292 8.799 1.00 84.75 167 GLU A N 1
ATOM 1336 C CA . GLU A 1 167 ? -22.732 9.403 7.760 1.00 84.75 167 GLU A CA 1
ATOM 1337 C C . GLU A 1 167 ? -21.555 10.277 8.212 1.00 84.75 167 GLU A C 1
ATOM 1339 O O . GLU A 1 167 ? -20.391 9.896 8.051 1.00 84.75 167 GLU A O 1
ATOM 1344 N N . MET A 1 168 ? -21.845 11.419 8.846 1.00 84.88 168 MET A N 1
ATOM 1345 C CA . MET A 1 168 ? -20.816 12.305 9.398 1.00 84.88 168 MET A CA 1
ATOM 1346 C C . MET A 1 168 ? -20.044 11.632 10.538 1.00 84.88 168 MET A C 1
ATOM 1348 O O . MET A 1 168 ? -18.812 11.671 10.565 1.00 84.88 168 MET A O 1
ATOM 1352 N N . ALA A 1 169 ? -20.750 10.977 11.461 1.00 84.44 169 ALA A N 1
ATOM 1353 C CA . ALA A 1 169 ? -20.140 10.238 12.558 1.00 84.44 169 ALA A CA 1
ATOM 1354 C C . ALA A 1 169 ? -19.272 9.084 12.049 1.00 84.44 169 ALA A C 1
ATOM 1356 O O . ALA A 1 169 ? -18.157 8.895 12.541 1.00 84.44 169 ALA A O 1
ATOM 1357 N N . LYS A 1 170 ? -19.742 8.348 11.036 1.00 86.88 170 LYS A N 1
ATOM 1358 C CA . LYS A 1 170 ? -18.992 7.265 10.403 1.00 86.88 170 LYS A CA 1
ATOM 1359 C C . LYS A 1 170 ? -17.715 7.800 9.778 1.00 86.88 170 LYS A C 1
ATOM 1361 O O . LYS A 1 170 ? -16.658 7.267 10.079 1.00 86.88 170 LYS A O 1
ATOM 1366 N N . ALA A 1 171 ? -17.771 8.881 9.002 1.00 86.44 171 ALA A N 1
ATOM 1367 C CA . ALA A 1 171 ? -16.573 9.481 8.410 1.00 86.44 171 ALA A CA 1
ATOM 1368 C C . ALA A 1 171 ? -15.522 9.883 9.465 1.00 86.44 171 ALA A C 1
ATOM 1370 O O . ALA A 1 171 ? -14.323 9.729 9.238 1.00 86.44 171 ALA A O 1
ATOM 1371 N N . VAL A 1 172 ? -15.960 10.357 10.637 1.00 86.25 172 VAL A N 1
ATOM 1372 C CA . VAL A 1 172 ? -15.069 10.742 11.744 1.00 86.25 172 VAL A CA 1
ATOM 1373 C C . VAL A 1 172 ? -14.501 9.533 12.496 1.00 86.25 172 VAL A C 1
ATOM 1375 O O . VAL A 1 172 ? -13.339 9.564 12.896 1.00 86.25 172 VAL A O 1
ATOM 1378 N N . CYS A 1 173 ? -15.300 8.484 12.694 1.00 88.56 173 CYS A N 1
ATOM 1379 C CA . CYS A 1 173 ? -14.931 7.340 13.530 1.00 88.56 173 CYS A CA 1
ATOM 1380 C C . CYS A 1 173 ? -14.375 6.149 12.735 1.00 88.56 173 CYS A C 1
ATOM 1382 O O . CYS A 1 173 ? -13.843 5.225 13.344 1.00 88.56 173 CYS A O 1
ATOM 1384 N N . ASN A 1 174 ? -14.472 6.157 11.399 1.00 89.12 174 ASN A N 1
ATOM 1385 C CA . ASN A 1 174 ? -14.169 5.005 10.541 1.00 89.12 174 ASN A CA 1
ATOM 1386 C C . ASN A 1 174 ? -12.775 4.429 10.799 1.00 89.12 174 ASN A C 1
ATOM 1388 O O . ASN A 1 174 ? -12.620 3.222 10.924 1.00 89.12 174 ASN A O 1
ATOM 1392 N N . THR A 1 175 ? -11.764 5.287 10.928 1.00 89.00 175 THR A N 1
ATOM 1393 C CA . THR A 1 175 ? -10.380 4.849 11.143 1.00 89.00 175 THR A CA 1
ATOM 1394 C C . THR A 1 175 ? -10.219 4.098 12.464 1.00 89.00 175 THR A C 1
ATOM 1396 O O . THR A 1 175 ? -9.539 3.079 12.517 1.00 89.00 175 THR A O 1
ATOM 1399 N N . VAL A 1 176 ? -10.869 4.576 13.530 1.00 90.31 176 VAL A N 1
ATOM 1400 C CA . VAL A 1 176 ? -10.839 3.931 14.851 1.00 90.31 176 VAL A CA 1
ATOM 1401 C C . VAL A 1 176 ? -11.663 2.649 14.836 1.00 90.31 176 VAL A C 1
ATOM 1403 O O . VAL A 1 176 ? -11.205 1.629 15.340 1.00 90.31 176 VAL A O 1
ATOM 1406 N N . TYR A 1 177 ? -12.835 2.681 14.200 1.00 90.44 177 TYR A N 1
ATOM 1407 C CA . TYR A 1 177 ? -13.704 1.519 14.048 1.00 90.44 177 TYR A CA 1
ATOM 1408 C C . TYR A 1 177 ? -12.990 0.369 13.331 1.00 90.44 177 TYR A C 1
ATOM 1410 O O . TYR A 1 177 ? -12.941 -0.742 13.848 1.00 90.44 177 TYR A O 1
ATOM 1418 N N . GLN A 1 178 ? -12.334 0.658 12.203 1.00 90.50 178 GLN A N 1
ATOM 1419 C CA . GLN A 1 178 ? -11.560 -0.328 11.448 1.00 90.50 178 GLN A CA 1
ATOM 1420 C C . GLN A 1 178 ? -10.396 -0.902 12.262 1.00 90.50 178 GLN A C 1
ATOM 1422 O O . GLN A 1 178 ? -10.122 -2.094 12.176 1.00 90.50 178 GLN A O 1
ATOM 1427 N N . ILE A 1 179 ? -9.709 -0.084 13.066 1.00 90.81 179 ILE A N 1
ATOM 1428 C CA . ILE A 1 179 ? -8.655 -0.575 13.968 1.00 90.81 179 ILE A CA 1
ATOM 1429 C C . ILE A 1 179 ? -9.255 -1.521 15.015 1.00 90.81 179 ILE A C 1
ATOM 1431 O O . ILE A 1 179 ? -8.726 -2.610 15.221 1.00 90.81 179 ILE A O 1
ATOM 1435 N N . CYS A 1 180 ? -10.377 -1.151 15.636 1.00 90.75 180 CYS A N 1
ATOM 1436 C CA . CYS A 1 180 ? -11.065 -2.012 16.594 1.00 90.75 180 CYS A CA 1
ATOM 1437 C C . CYS A 1 180 ? -11.519 -3.342 15.975 1.00 90.75 180 CYS A C 1
ATOM 1439 O O . CYS A 1 180 ? -11.331 -4.377 16.606 1.00 90.75 180 CYS A O 1
ATOM 1441 N N . GLU A 1 181 ? -12.051 -3.338 14.748 1.00 90.00 181 GLU A N 1
ATOM 1442 C CA . GLU A 1 181 ? -12.412 -4.570 14.028 1.00 90.00 181 GLU A CA 1
ATOM 1443 C C . GLU A 1 181 ? -11.190 -5.442 13.721 1.00 90.00 181 GLU A C 1
ATOM 1445 O O . GLU A 1 181 ? -11.217 -6.652 13.939 1.00 90.00 181 GLU A O 1
ATOM 1450 N N . ARG A 1 182 ? -10.085 -4.838 13.264 1.00 89.62 182 ARG A N 1
ATOM 1451 C CA . ARG A 1 182 ? -8.849 -5.572 12.942 1.00 89.62 182 ARG A CA 1
ATOM 1452 C C . ARG A 1 182 ? -8.278 -6.303 14.155 1.00 89.62 182 ARG A C 1
ATOM 1454 O O . ARG A 1 182 ? -7.820 -7.436 14.013 1.00 89.62 182 ARG A O 1
ATOM 1461 N N . PHE A 1 183 ? -8.320 -5.673 15.329 1.00 90.25 183 PHE A N 1
ATOM 1462 C CA . PHE A 1 183 ? -7.740 -6.203 16.567 1.00 90.25 183 PHE A CA 1
ATOM 1463 C C . PHE A 1 183 ? -8.748 -6.907 17.494 1.00 90.25 183 PHE A C 1
ATOM 1465 O O . PHE A 1 183 ? -8.358 -7.340 18.578 1.00 90.25 183 PHE A O 1
ATOM 1472 N N . GLU A 1 184 ? -10.011 -7.074 17.084 1.00 83.94 184 GLU A N 1
ATOM 1473 C CA . GLU A 1 184 ? -11.079 -7.675 17.904 1.00 83.94 184 GLU A CA 1
ATOM 1474 C C . GLU A 1 184 ? -10.720 -9.083 18.406 1.00 83.94 184 GLU A C 1
ATOM 1476 O O . GLU A 1 184 ? -10.900 -9.389 19.582 1.00 83.94 184 GLU A O 1
ATOM 1481 N N . ASN A 1 185 ? -10.128 -9.911 17.537 1.00 86.31 185 ASN A N 1
ATOM 1482 C CA . ASN A 1 185 ? -9.671 -11.267 17.871 1.00 86.31 185 ASN A CA 1
ATOM 1483 C C . ASN A 1 185 ? -8.160 -11.333 18.176 1.00 86.31 185 ASN A C 1
ATOM 1485 O O . ASN A 1 185 ? -7.533 -12.386 18.052 1.00 86.31 185 ASN A O 1
ATOM 1489 N N . GLY A 1 186 ? -7.554 -10.208 18.561 1.00 87.81 186 GLY A N 1
ATOM 1490 C CA . GLY A 1 186 ? -6.143 -10.129 18.925 1.00 87.81 186 GLY A CA 1
ATOM 1491 C C . GLY A 1 186 ? -5.194 -9.863 17.752 1.00 87.81 186 GLY A C 1
ATOM 1492 O O . GLY A 1 186 ? -5.600 -9.466 16.662 1.00 87.81 186 GLY A O 1
ATOM 1493 N N . LEU A 1 187 ? -3.898 -10.089 17.987 1.00 88.19 187 LEU A N 1
ATOM 1494 C CA . LEU A 1 187 ? -2.827 -9.811 17.018 1.00 88.19 187 LEU A CA 1
ATOM 1495 C C . LEU A 1 187 ? -2.949 -10.649 15.740 1.00 88.19 187 LEU A C 1
ATOM 1497 O O . LEU A 1 187 ? -2.832 -10.116 14.641 1.00 88.19 187 LEU A O 1
ATOM 1501 N N . LEU A 1 188 ? -3.271 -11.940 15.875 1.00 89.31 188 LEU A N 1
ATOM 1502 C CA . LEU A 1 188 ? -3.389 -12.859 14.740 1.00 89.31 188 LEU A CA 1
ATOM 1503 C C . LEU A 1 188 ? -4.473 -12.421 13.742 1.00 89.31 188 LEU A C 1
ATOM 1505 O O . LEU A 1 188 ? -4.325 -12.614 12.537 1.00 89.31 188 LEU A O 1
ATOM 1509 N N . SER A 1 189 ? -5.541 -11.796 14.242 1.00 89.94 189 SER A N 1
ATOM 1510 C CA . SER A 1 189 ? -6.609 -11.222 13.420 1.00 89.94 189 SER A CA 1
ATOM 1511 C C . SER A 1 189 ? -6.083 -10.117 12.507 1.00 89.94 189 SER A C 1
ATOM 1513 O O . SER A 1 189 ? -6.369 -10.107 11.310 1.00 89.94 189 SER A O 1
ATOM 1515 N N . ASN A 1 190 ? -5.246 -9.228 13.049 1.00 91.06 190 ASN A N 1
ATOM 1516 C CA . ASN A 1 190 ? -4.606 -8.172 12.275 1.00 91.06 190 ASN A CA 1
ATOM 1517 C C . ASN A 1 190 ? -3.607 -8.737 11.258 1.00 91.06 190 ASN A C 1
ATOM 1519 O O . ASN A 1 190 ? -3.614 -8.309 10.107 1.00 91.06 190 ASN A O 1
ATOM 1523 N N . THR A 1 191 ? -2.801 -9.733 11.637 1.00 92.19 191 THR A N 1
ATOM 1524 C CA . THR A 1 191 ? -1.904 -10.428 10.696 1.00 92.19 191 THR A CA 1
ATOM 1525 C C . THR A 1 191 ? -2.697 -11.025 9.532 1.00 92.19 191 THR A C 1
ATOM 1527 O O . THR A 1 191 ? -2.355 -10.799 8.374 1.00 92.19 191 THR A O 1
ATOM 1530 N N . GLY A 1 192 ? -3.801 -11.721 9.822 1.00 93.38 192 GLY A N 1
ATOM 1531 C CA . GLY A 1 192 ? -4.692 -12.264 8.799 1.00 93.38 192 GLY A CA 1
ATOM 1532 C C . GLY A 1 192 ? -5.278 -11.177 7.898 1.00 93.38 192 GLY A C 1
ATOM 1533 O O . GLY A 1 192 ? -5.281 -11.331 6.682 1.00 93.38 192 GLY A O 1
ATOM 1534 N N . TYR A 1 193 ? -5.713 -10.051 8.470 1.00 93.00 193 TYR A N 1
ATOM 1535 C CA . TYR A 1 193 ? -6.203 -8.904 7.705 1.00 93.00 193 TYR A CA 1
ATOM 1536 C C . TYR A 1 193 ? -5.145 -8.345 6.741 1.00 93.00 193 TYR A C 1
ATOM 1538 O O . TYR A 1 193 ? -5.443 -8.114 5.568 1.00 93.00 193 TYR A O 1
ATOM 1546 N N . VAL A 1 194 ? -3.912 -8.144 7.218 1.00 93.81 194 VAL A N 1
ATOM 1547 C CA . VAL A 1 194 ? -2.807 -7.604 6.411 1.00 93.81 194 VAL A CA 1
ATOM 1548 C C . VAL A 1 194 ? -2.443 -8.560 5.278 1.00 93.81 194 VAL A C 1
ATOM 1550 O O . VAL A 1 194 ? -2.372 -8.135 4.127 1.00 93.81 194 VAL A O 1
ATOM 1553 N N . LEU A 1 195 ? -2.294 -9.854 5.573 1.00 94.94 195 LEU A N 1
ATOM 1554 C CA . LEU A 1 195 ? -1.985 -10.864 4.559 1.00 94.94 195 LEU A CA 1
ATOM 1555 C C . LEU A 1 195 ? -3.111 -11.013 3.534 1.00 94.94 195 LEU A C 1
ATOM 1557 O O . LEU A 1 195 ? -2.835 -11.032 2.338 1.00 94.94 195 LEU A O 1
ATOM 1561 N N . ASN A 1 196 ? -4.370 -11.058 3.977 1.00 95.19 196 ASN A N 1
ATOM 1562 C CA . ASN A 1 196 ? -5.513 -11.104 3.066 1.00 95.19 196 ASN A CA 1
ATOM 1563 C C . ASN A 1 196 ? -5.557 -9.864 2.172 1.00 95.19 196 ASN A C 1
ATOM 1565 O O . ASN A 1 196 ? -5.790 -10.007 0.984 1.00 95.19 196 ASN A O 1
ATOM 1569 N N . SER A 1 197 ? -5.250 -8.675 2.700 1.00 94.31 197 SER A N 1
ATOM 1570 C CA . SER A 1 197 ? -5.207 -7.447 1.894 1.00 94.31 197 SER A CA 1
ATOM 1571 C C . SER A 1 197 ? -4.138 -7.511 0.796 1.00 94.31 197 SER A C 1
ATOM 1573 O O . SER A 1 197 ? -4.395 -7.105 -0.333 1.00 94.31 197 SER A O 1
ATOM 1575 N N . LEU A 1 198 ? -2.951 -8.045 1.106 1.00 94.94 198 LEU A N 1
ATOM 1576 C CA . LEU A 1 198 ? -1.876 -8.229 0.122 1.00 94.94 198 LEU A CA 1
ATOM 1577 C C . LEU A 1 198 ? -2.246 -9.290 -0.929 1.00 94.94 198 LEU A C 1
ATOM 1579 O O . LEU A 1 198 ? -2.062 -9.080 -2.126 1.00 94.94 198 LEU A O 1
ATOM 1583 N N . LEU A 1 199 ? -2.804 -10.422 -0.495 1.00 95.50 199 LEU A N 1
ATOM 1584 C CA . LEU A 1 199 ? -3.241 -11.492 -1.395 1.00 95.50 199 LEU A CA 1
ATOM 1585 C C . LEU A 1 199 ? -4.420 -11.067 -2.274 1.00 95.50 199 LEU A C 1
ATOM 1587 O O . LEU A 1 199 ? -4.479 -11.452 -3.441 1.00 95.50 199 LEU A O 1
ATOM 1591 N N . ASP A 1 200 ? -5.343 -10.276 -1.731 1.00 95.19 200 ASP A N 1
ATOM 1592 C CA . ASP A 1 200 ? -6.478 -9.735 -2.469 1.00 95.19 200 ASP A CA 1
ATOM 1593 C C . ASP A 1 200 ? -6.016 -8.744 -3.535 1.00 95.19 200 ASP A C 1
ATOM 1595 O O . ASP A 1 200 ? -6.521 -8.820 -4.650 1.00 95.19 200 ASP A O 1
ATOM 1599 N N . GLU A 1 201 ? -5.039 -7.876 -3.247 1.00 94.06 201 GLU A N 1
ATOM 1600 C CA . GLU A 1 201 ? -4.460 -6.978 -4.259 1.00 94.06 201 GLU A CA 1
ATOM 1601 C C . GLU A 1 201 ? -3.838 -7.780 -5.412 1.00 94.06 201 GLU A C 1
ATOM 1603 O O . GLU A 1 201 ? -4.158 -7.553 -6.582 1.00 94.06 201 GLU A O 1
ATOM 1608 N N . TYR A 1 202 ? -3.009 -8.778 -5.084 1.00 93.56 202 TYR A N 1
ATOM 1609 C CA . TYR A 1 202 ? -2.406 -9.662 -6.082 1.00 93.56 202 TYR A CA 1
ATOM 1610 C C . TYR A 1 202 ? -3.475 -10.361 -6.930 1.00 93.56 202 TYR A C 1
ATOM 1612 O O . TYR A 1 202 ? -3.453 -10.309 -8.159 1.00 93.56 202 TYR A O 1
ATOM 1620 N N . LYS A 1 203 ? -4.467 -10.971 -6.275 1.00 93.38 203 LYS A N 1
ATOM 1621 C CA . LYS A 1 203 ? -5.550 -11.694 -6.943 1.00 93.38 203 LYS A CA 1
ATOM 1622 C C . LYS A 1 203 ? -6.412 -10.779 -7.811 1.00 93.38 203 LYS A C 1
ATOM 1624 O O . LYS A 1 203 ? -6.850 -11.207 -8.878 1.00 93.38 203 LYS A O 1
ATOM 1629 N N . GLN A 1 204 ? -6.700 -9.562 -7.350 1.00 90.75 204 GLN A N 1
ATOM 1630 C CA . GLN A 1 204 ? -7.468 -8.583 -8.118 1.00 90.75 204 GLN A CA 1
ATOM 1631 C C . GLN A 1 204 ? -6.749 -8.238 -9.416 1.00 90.75 204 GLN A C 1
ATOM 1633 O O . GLN A 1 204 ? -7.401 -8.222 -10.452 1.00 90.75 204 GLN A O 1
ATOM 1638 N N . CYS A 1 205 ? -5.429 -8.057 -9.376 1.00 89.00 205 CYS A N 1
ATOM 1639 C CA . CYS A 1 205 ? -4.626 -7.811 -10.568 1.00 89.00 205 CYS A CA 1
ATOM 1640 C C . CYS A 1 205 ? -4.599 -9.031 -11.511 1.00 89.00 205 CYS A C 1
ATOM 1642 O O . CYS A 1 205 ? -4.982 -8.936 -12.678 1.00 89.00 205 CYS A O 1
ATOM 1644 N N . GLU A 1 206 ? -4.219 -10.205 -11.002 1.00 90.00 206 GLU A N 1
ATOM 1645 C CA . GLU A 1 206 ? -3.991 -11.399 -11.832 1.00 90.00 206 GLU A CA 1
ATOM 1646 C C . GLU A 1 206 ? -5.263 -11.958 -12.479 1.00 90.00 206 GLU A C 1
ATOM 1648 O O . GLU A 1 206 ? -5.219 -12.508 -13.581 1.00 90.00 206 GLU A O 1
ATOM 1653 N N . ARG A 1 207 ? -6.428 -11.779 -11.844 1.00 89.81 207 ARG A N 1
ATOM 1654 C CA . ARG A 1 207 ? -7.707 -12.277 -12.374 1.00 89.81 207 ARG A CA 1
ATOM 1655 C C . ARG A 1 207 ? -8.038 -11.717 -13.763 1.00 89.81 207 ARG A C 1
ATOM 1657 O O . ARG A 1 207 ? -8.746 -12.377 -14.522 1.00 89.81 207 ARG A O 1
ATOM 1664 N N . PHE A 1 208 ? -7.553 -10.524 -14.105 1.00 85.38 208 PHE A N 1
ATOM 1665 C CA . PHE A 1 208 ? -7.782 -9.934 -15.427 1.00 85.38 208 PHE A CA 1
ATOM 1666 C C . PHE A 1 208 ? -6.984 -10.633 -16.532 1.00 85.38 208 PHE A C 1
ATOM 1668 O O . PHE A 1 208 ? -7.435 -10.686 -17.678 1.00 85.38 208 PHE A O 1
ATOM 1675 N N . PHE A 1 209 ? -5.830 -11.203 -16.187 1.00 86.94 209 PHE A N 1
ATOM 1676 C CA . PHE A 1 209 ? -4.907 -11.826 -17.134 1.00 86.94 209 PHE A CA 1
ATOM 1677 C C . PHE A 1 209 ? -5.029 -13.355 -17.169 1.00 86.94 209 PHE A C 1
ATOM 1679 O O . PHE A 1 209 ? -4.491 -14.007 -18.066 1.00 86.94 209 PHE A O 1
ATOM 1686 N N . GLU A 1 210 ? -5.781 -13.947 -16.240 1.00 86.62 210 GLU A N 1
ATOM 1687 C CA . GLU A 1 210 ? -6.017 -15.385 -16.202 1.00 86.62 210 GLU A CA 1
ATOM 1688 C C . GLU A 1 210 ? -6.833 -15.866 -17.422 1.00 86.62 210 GLU A C 1
ATOM 1690 O O . GLU A 1 210 ? -7.978 -15.470 -17.651 1.00 86.62 210 GLU A O 1
ATOM 1695 N N . GLY A 1 211 ? -6.244 -16.771 -18.214 1.00 83.12 211 GLY A N 1
ATOM 1696 C CA . GLY A 1 211 ? -6.939 -17.474 -19.300 1.00 83.12 211 GLY A CA 1
ATOM 1697 C C . GLY A 1 211 ? -7.206 -16.650 -20.565 1.00 83.12 211 GLY A C 1
ATOM 1698 O O . GLY A 1 211 ? -7.983 -17.092 -21.414 1.00 83.12 211 GLY A O 1
ATOM 1699 N N . ARG A 1 212 ? -6.575 -15.477 -20.714 1.00 83.81 212 ARG A N 1
ATOM 1700 C CA . ARG A 1 212 ? -6.711 -14.599 -21.890 1.00 83.81 212 ARG A CA 1
ATOM 1701 C C . ARG A 1 212 ? -5.352 -14.216 -22.464 1.00 83.81 212 ARG A C 1
ATOM 1703 O O . ARG A 1 212 ? -4.332 -14.273 -21.784 1.00 83.81 212 ARG A O 1
ATOM 1710 N N . VAL A 1 213 ? -5.342 -13.819 -23.734 1.00 88.12 213 VAL A N 1
ATOM 1711 C CA . VAL A 1 213 ? -4.173 -13.163 -24.331 1.00 88.12 213 VAL A CA 1
ATOM 1712 C C . VAL A 1 213 ? -4.094 -11.742 -23.773 1.00 88.12 213 VAL A C 1
ATOM 1714 O O . VAL A 1 213 ? -5.121 -11.090 -23.595 1.00 88.12 213 VAL A O 1
ATOM 1717 N N . TYR A 1 214 ? -2.879 -11.271 -23.490 1.00 87.69 214 TYR A N 1
ATOM 1718 C CA . TYR A 1 214 ? -2.636 -9.977 -22.847 1.00 87.69 214 TYR A CA 1
ATOM 1719 C C . TYR A 1 214 ? -3.365 -8.810 -23.535 1.00 87.69 214 TYR A C 1
ATOM 1721 O O . TYR A 1 214 ? -4.030 -8.027 -22.862 1.00 87.69 214 TYR A O 1
ATOM 1729 N N . ASP A 1 215 ? -3.311 -8.738 -24.868 1.00 86.38 215 ASP A N 1
ATOM 1730 C CA . ASP A 1 215 ? -3.939 -7.659 -25.641 1.00 86.38 215 ASP A CA 1
ATOM 1731 C C . ASP A 1 215 ? -5.465 -7.602 -25.442 1.00 86.38 215 ASP A C 1
ATOM 1733 O O . ASP A 1 215 ? -6.027 -6.519 -25.282 1.00 86.38 215 ASP A O 1
ATOM 1737 N N . ASP A 1 216 ? -6.127 -8.762 -25.372 1.00 85.19 216 ASP A N 1
ATOM 1738 C CA . ASP A 1 216 ? -7.574 -8.854 -25.143 1.00 85.19 216 ASP A CA 1
ATOM 1739 C C . ASP A 1 216 ? -7.943 -8.443 -23.709 1.00 85.19 216 ASP A C 1
ATOM 1741 O O . ASP A 1 216 ? -8.967 -7.799 -23.486 1.00 85.19 216 ASP A O 1
ATOM 1745 N N . ALA A 1 217 ? -7.109 -8.806 -22.727 1.00 86.62 217 ALA A N 1
ATOM 1746 C CA . ALA A 1 217 ? -7.305 -8.419 -21.330 1.00 86.62 217 ALA A CA 1
ATOM 1747 C C . ALA A 1 217 ? -7.179 -6.898 -21.145 1.00 86.62 217 ALA A C 1
ATOM 1749 O O . ALA A 1 217 ? -8.016 -6.279 -20.488 1.00 86.62 217 ALA A O 1
ATOM 1750 N N . VAL A 1 218 ? -6.174 -6.283 -21.776 1.00 87.31 218 VAL A N 1
ATOM 1751 C CA . VAL A 1 218 ? -5.962 -4.828 -21.727 1.00 87.31 218 VAL A CA 1
ATOM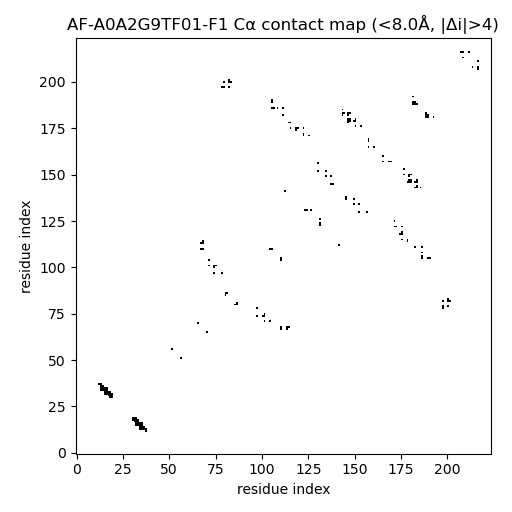 1752 C C . VAL A 1 218 ? -7.057 -4.068 -22.478 1.00 87.31 218 VAL A C 1
ATOM 1754 O O . VAL A 1 218 ? -7.463 -2.996 -22.034 1.00 87.31 218 VAL A O 1
ATOM 1757 N N . ALA A 1 219 ? -7.562 -4.601 -23.594 1.00 86.69 219 ALA A N 1
ATOM 1758 C CA . ALA A 1 219 ? -8.668 -3.979 -24.319 1.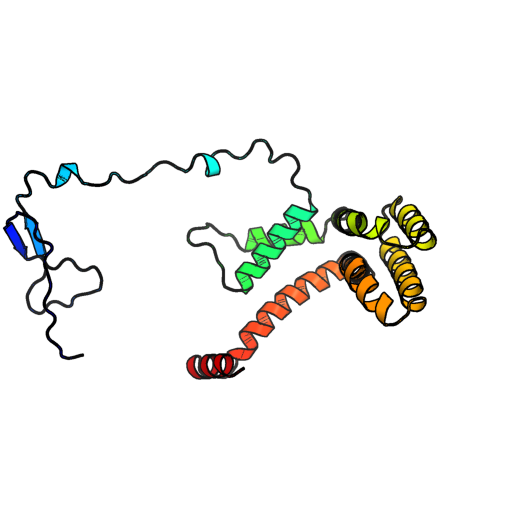00 86.69 219 ALA A CA 1
ATOM 1759 C C . ALA A 1 219 ? -9.926 -3.854 -23.442 1.00 86.69 219 ALA A C 1
ATOM 1761 O O . ALA A 1 219 ? -10.518 -2.781 -23.391 1.00 86.69 219 ALA A O 1
ATOM 1762 N N . LEU A 1 220 ? -10.273 -4.906 -22.694 1.00 84.56 220 LEU A N 1
ATOM 1763 C CA . LEU A 1 220 ? -11.432 -4.910 -21.792 1.00 84.56 220 LEU A CA 1
ATOM 1764 C C . LEU A 1 220 ? -11.285 -3.926 -20.627 1.00 84.56 220 LEU A C 1
ATOM 1766 O O . LEU A 1 220 ? -12.248 -3.253 -20.280 1.00 84.56 220 LEU A O 1
ATOM 1770 N N . LEU A 1 221 ? -10.078 -3.793 -20.070 1.00 84.56 221 LEU A N 1
ATOM 1771 C CA . LEU A 1 221 ? -9.796 -2.804 -19.022 1.00 84.56 221 LEU A CA 1
ATOM 1772 C C . LEU A 1 221 ? -9.992 -1.354 -19.489 1.00 84.56 221 LEU A C 1
ATOM 1774 O O . LEU A 1 221 ? -10.208 -0.482 -18.658 1.00 84.56 221 LEU A O 1
ATOM 1778 N N . ASN A 1 222 ? -9.895 -1.079 -20.793 1.00 81.69 222 ASN A N 1
ATOM 1779 C CA . ASN A 1 222 ? -10.144 0.258 -21.342 1.00 81.69 222 ASN A CA 1
ATOM 1780 C C . ASN A 1 222 ? -11.631 0.528 -21.635 1.00 81.69 222 ASN A C 1
ATOM 1782 O O . ASN A 1 222 ? -11.980 1.665 -21.958 1.00 81.69 222 ASN A O 1
ATOM 1786 N N . GLU A 1 223 ? -12.483 -0.500 -21.600 1.00 79.69 223 GLU A N 1
ATOM 1787 C CA . GLU A 1 223 ? -13.923 -0.392 -21.865 1.00 79.69 223 GLU A CA 1
ATOM 1788 C C . GLU A 1 223 ? -14.765 -0.249 -20.581 1.00 79.69 223 GLU A C 1
ATOM 1790 O O . GLU A 1 223 ? -15.898 0.233 -20.666 1.00 79.69 223 GLU A O 1
ATOM 1795 N N . GLU A 1 224 ? -14.224 -0.643 -19.421 1.00 57.72 224 GLU A N 1
ATOM 1796 C CA . GLU A 1 224 ? -14.793 -0.404 -18.077 1.00 57.72 224 GLU A CA 1
ATOM 1797 C C . GLU A 1 224 ? -14.491 1.009 -17.546 1.00 57.72 224 GLU A C 1
ATOM 1799 O O . GLU A 1 224 ? -15.402 1.589 -16.905 1.00 57.72 224 GLU A O 1
#